Protein AF-A0A2U9BS53-F1 (afdb_monomer_lite)

pLDDT: mean 73.52, std 27.35, range [20.56, 98.69]

Radius of gyration: 18.55 Å; chains: 1; bounding box: 43×63×57 Å

Structure (mmCIF, N/CA/C/O backbone):
data_AF-A0A2U9BS53-F1
#
_entry.id   AF-A0A2U9BS53-F1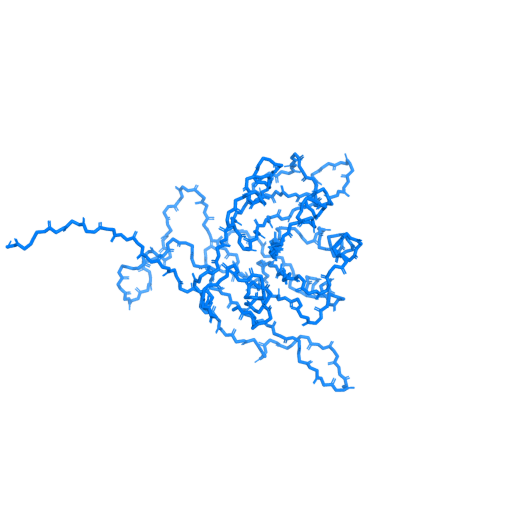
#
loop_
_atom_site.group_PDB
_atom_site.id
_atom_site.type_symbol
_atom_site.label_atom_id
_atom_site.label_alt_id
_atom_site.label_comp_id
_atom_site.label_asym_id
_atom_site.label_entity_id
_atom_site.label_seq_id
_atom_site.pdbx_PDB_ins_code
_atom_site.Cartn_x
_atom_site.Cartn_y
_atom_site.Cartn_z
_atom_site.occupancy
_atom_site.B_iso_or_equiv
_atom_site.auth_seq_id
_atom_site.auth_comp_id
_atom_site.auth_asym_id
_atom_site.auth_atom_id
_atom_site.pdbx_PDB_model_num
ATOM 1 N N . MET A 1 1 ? 3.556 0.729 14.501 1.00 53.03 1 MET A N 1
ATOM 2 C CA . MET A 1 1 ? 2.186 1.102 14.082 1.00 53.03 1 MET A CA 1
ATOM 3 C C . MET A 1 1 ? 1.870 2.515 14.561 1.00 53.03 1 MET A C 1
ATOM 5 O O . MET A 1 1 ? 2.343 2.873 15.633 1.00 53.03 1 MET A O 1
ATOM 9 N N . SER A 1 2 ? 1.183 3.346 13.764 1.00 61.59 2 SER A N 1
ATOM 10 C CA . SER A 1 2 ? 0.867 4.727 14.173 1.00 61.59 2 SER A CA 1
ATOM 11 C C . SER A 1 2 ? -0.258 4.734 15.215 1.00 61.59 2 SER A C 1
ATOM 13 O O . SER A 1 2 ? -1.147 3.887 15.147 1.00 61.59 2 SER A O 1
ATOM 15 N N . GLU A 1 3 ? -0.241 5.680 16.157 1.00 70.69 3 GLU A N 1
ATOM 16 C CA . GLU A 1 3 ? -1.322 5.816 17.149 1.00 70.69 3 GLU A CA 1
ATOM 17 C C . GLU A 1 3 ? -2.686 6.027 16.477 1.00 70.69 3 GLU A C 1
ATOM 19 O O . GLU A 1 3 ? -3.668 5.406 16.867 1.00 70.69 3 GLU A O 1
ATOM 24 N N . ARG A 1 4 ? -2.709 6.769 15.363 1.00 76.06 4 ARG A N 1
ATOM 25 C CA . ARG A 1 4 ? -3.911 7.039 14.565 1.00 76.06 4 ARG A CA 1
ATOM 26 C C . ARG A 1 4 ? -4.524 5.779 13.947 1.00 76.06 4 ARG A C 1
ATOM 28 O O . ARG A 1 4 ? -5.741 5.672 13.858 1.00 76.06 4 ARG A O 1
ATOM 35 N N . THR A 1 5 ? -3.689 4.818 13.540 1.00 79.94 5 THR A N 1
ATOM 36 C CA . THR A 1 5 ? -4.153 3.518 13.026 1.00 79.94 5 THR A CA 1
ATOM 37 C C . THR A 1 5 ? -4.895 2.738 14.108 1.00 79.94 5 THR A C 1
ATOM 39 O O . THR A 1 5 ? -5.934 2.157 13.825 1.00 79.94 5 THR A O 1
ATOM 42 N N . LEU A 1 6 ? -4.389 2.742 15.344 1.00 83.06 6 LEU A N 1
ATOM 43 C CA . LEU A 1 6 ? -5.061 2.079 16.465 1.00 83.06 6 LEU A CA 1
ATOM 44 C C . LEU A 1 6 ? -6.356 2.807 16.834 1.00 83.06 6 LEU A C 1
ATOM 46 O O . LEU A 1 6 ? -7.387 2.168 17.021 1.00 83.06 6 LEU A O 1
ATOM 50 N N . ASP A 1 7 ? -6.323 4.140 16.873 1.00 84.75 7 ASP A N 1
ATOM 51 C CA . ASP A 1 7 ? -7.487 4.961 17.220 1.00 84.75 7 ASP A CA 1
ATOM 52 C C . ASP A 1 7 ? -8.650 4.765 16.234 1.00 84.75 7 ASP A C 1
ATOM 54 O O . ASP A 1 7 ? -9.807 4.680 16.652 1.00 84.75 7 ASP A O 1
ATOM 58 N N . TYR A 1 8 ? -8.343 4.593 14.943 1.00 84.62 8 TYR A N 1
ATOM 59 C CA . TYR A 1 8 ? -9.335 4.288 13.910 1.00 84.62 8 TYR A CA 1
ATOM 60 C C . TYR A 1 8 ? -10.124 3.001 14.200 1.00 84.62 8 TYR A C 1
ATOM 62 O O . TYR A 1 8 ? -11.336 2.967 14.003 1.00 84.62 8 TYR A O 1
ATOM 70 N N . PHE A 1 9 ? -9.474 1.953 14.720 1.00 84.19 9 PHE A N 1
ATOM 71 C CA . PHE A 1 9 ? -10.132 0.674 15.028 1.00 84.19 9 PHE A CA 1
ATOM 72 C C . PHE A 1 9 ? -10.706 0.591 16.451 1.00 84.19 9 PHE A C 1
ATOM 74 O O . PHE A 1 9 ? -11.569 -0.252 16.717 1.00 84.19 9 PHE A O 1
ATOM 81 N N . LEU A 1 10 ? -10.283 1.477 17.355 1.00 81.56 10 LEU A N 1
ATOM 82 C CA . LEU A 1 10 ? -10.850 1.600 18.701 1.00 81.56 10 LEU A CA 1
ATOM 83 C C . LEU A 1 10 ? -12.198 2.325 18.708 1.00 81.56 10 LEU A C 1
ATOM 85 O O . LEU A 1 10 ? -13.105 1.885 19.407 1.00 81.56 10 LEU A O 1
ATOM 89 N N . SER A 1 11 ? -12.351 3.388 17.909 1.00 70.25 11 SER A N 1
ATOM 90 C CA . SER A 1 11 ? -13.614 4.134 17.758 1.00 70.25 11 SER A CA 1
ATOM 91 C C . SER A 1 11 ? -14.842 3.229 17.495 1.00 70.25 11 SER A C 1
ATOM 93 O O . SER A 1 11 ? -15.839 3.348 18.207 1.00 70.25 11 SER A O 1
ATOM 95 N N . PRO A 1 12 ? -14.779 2.244 16.575 1.00 70.44 12 PRO A N 1
ATOM 96 C CA . PRO A 1 12 ? -15.870 1.297 16.330 1.00 70.44 12 PRO A CA 1
ATOM 97 C C . PRO A 1 12 ? -15.897 0.093 17.297 1.00 70.44 12 PRO A C 1
ATOM 99 O O . PRO A 1 12 ? -16.578 -0.889 17.011 1.00 70.44 12 PRO A O 1
ATOM 102 N N . SER A 1 13 ? -15.140 0.104 18.405 1.00 73.19 13 SER A N 1
ATOM 103 C CA . SER A 1 13 ? -14.993 -1.029 19.345 1.00 73.19 13 SER A CA 1
ATOM 104 C C . SER A 1 13 ? -14.545 -2.353 18.697 1.00 73.19 13 SER A C 1
ATOM 106 O O . SER A 1 13 ? -14.833 -3.436 19.211 1.00 73.19 13 SER A O 1
ATOM 108 N N . ARG A 1 14 ? -13.832 -2.297 17.559 1.00 73.44 14 ARG A N 1
ATOM 109 C CA . ARG A 1 14 ? -13.322 -3.501 16.869 1.00 73.44 14 ARG A CA 1
ATOM 110 C C . ARG A 1 14 ? -12.075 -4.077 17.539 1.00 73.44 14 ARG A C 1
ATOM 112 O O . ARG A 1 14 ? -11.794 -5.266 17.402 1.00 73.44 14 ARG A O 1
ATOM 119 N N . MET A 1 15 ? -11.368 -3.249 18.299 1.00 77.69 15 MET A N 1
ATOM 120 C CA . MET A 1 15 ? -10.269 -3.648 19.171 1.00 77.69 15 MET A CA 1
ATOM 121 C C . MET A 1 15 ? -10.682 -3.527 20.636 1.00 77.69 15 MET A C 1
ATOM 123 O O . MET A 1 15 ? -11.401 -2.601 21.008 1.00 77.69 15 MET A O 1
ATOM 127 N N . LYS A 1 16 ? -10.217 -4.461 21.472 1.00 74.88 16 LYS A N 1
ATOM 128 C CA . LYS A 1 16 ? -10.518 -4.461 22.912 1.00 74.88 16 LYS A CA 1
ATOM 129 C C . LYS A 1 16 ? -9.481 -3.664 23.691 1.00 74.88 16 LYS A C 1
ATOM 131 O O . LYS A 1 16 ? -9.787 -3.142 24.761 1.00 74.88 16 LYS A O 1
ATOM 136 N N . LYS A 1 17 ? -8.256 -3.585 23.168 1.00 77.88 17 LYS A N 1
ATOM 137 C CA . LYS A 1 17 ? -7.144 -2.847 23.764 1.00 77.88 17 LYS A CA 1
ATOM 138 C C . LYS A 1 17 ? -6.434 -2.011 22.711 1.00 77.88 17 LYS A C 1
ATOM 140 O O . LYS A 1 17 ? -6.401 -2.350 21.532 1.00 77.88 17 LYS A O 1
ATOM 145 N N . ARG A 1 18 ? -5.801 -0.926 23.157 1.00 80.69 18 ARG A N 1
ATOM 146 C CA . ARG A 1 18 ? -4.904 -0.102 22.334 1.00 80.69 18 ARG A CA 1
ATOM 147 C C . ARG A 1 18 ? -3.548 -0.796 22.172 1.00 80.69 18 ARG A C 1
ATOM 149 O O . ARG A 1 18 ? -2.532 -0.295 22.639 1.00 80.69 18 ARG A O 1
ATOM 156 N N . ASP A 1 19 ? -3.556 -1.971 21.551 1.00 79.38 19 ASP A N 1
ATOM 157 C CA . ASP A 1 19 ? -2.382 -2.820 21.350 1.00 79.38 19 ASP A CA 1
ATOM 158 C C . ASP A 1 19 ? -2.254 -3.216 19.875 1.00 79.38 19 ASP A C 1
ATOM 160 O O . ASP A 1 19 ? -3.155 -3.820 19.295 1.00 79.38 19 ASP A O 1
ATOM 164 N N . ALA A 1 20 ? -1.112 -2.903 19.262 1.00 80.88 20 ALA A N 1
ATOM 165 C CA . ALA A 1 20 ? -0.839 -3.254 17.872 1.00 80.88 20 ALA A CA 1
ATOM 166 C C . ALA A 1 20 ? -0.838 -4.772 17.618 1.00 80.88 20 ALA A C 1
ATOM 168 O O . ALA A 1 20 ? -1.050 -5.180 16.476 1.00 80.88 20 ALA A O 1
ATOM 169 N N . ALA A 1 21 ? -0.641 -5.598 18.651 1.00 79.44 21 ALA A N 1
ATOM 170 C CA . ALA A 1 21 ? -0.744 -7.051 18.551 1.00 79.44 21 ALA A CA 1
ATOM 171 C C . ALA A 1 21 ? -2.185 -7.551 18.318 1.00 79.44 21 ALA A C 1
ATOM 173 O O . ALA A 1 21 ? -2.366 -8.662 17.825 1.00 79.44 21 ALA A O 1
ATOM 174 N N . GLU A 1 22 ? -3.216 -6.751 18.626 1.00 81.88 22 GLU A N 1
ATOM 175 C CA . GLU A 1 22 ? -4.620 -7.102 18.347 1.00 81.88 22 GLU A CA 1
ATOM 176 C C . GLU A 1 22 ? -5.044 -6.783 16.899 1.00 81.88 22 GLU A C 1
ATOM 178 O O . GLU A 1 22 ? -6.132 -7.174 16.459 1.00 81.88 22 GLU A O 1
ATOM 183 N N . VAL A 1 23 ? -4.207 -6.077 16.131 1.00 85.00 23 VAL A N 1
ATOM 184 C CA . VAL A 1 23 ? -4.510 -5.765 14.730 1.00 85.00 23 VAL A CA 1
ATOM 185 C C . VAL A 1 23 ? -4.398 -7.034 13.892 1.00 85.00 23 VAL A C 1
ATOM 187 O O . VAL A 1 23 ? -3.362 -7.693 13.861 1.00 85.00 23 VAL A O 1
ATOM 190 N N . LYS A 1 24 ? -5.487 -7.366 13.195 1.00 88.12 24 LYS A N 1
ATOM 191 C CA . LYS A 1 24 ? -5.614 -8.559 12.362 1.00 88.12 24 LYS A CA 1
ATOM 192 C C . LYS A 1 24 ? -5.344 -8.171 10.922 1.00 88.12 24 LYS A C 1
ATOM 194 O O . LYS A 1 24 ? -5.899 -7.175 10.450 1.00 88.12 24 LYS A O 1
ATOM 199 N N . TRP A 1 25 ? -4.527 -8.969 10.254 1.00 91.81 25 TRP A N 1
ATOM 200 C CA . TRP A 1 25 ? -4.052 -8.701 8.907 1.00 91.81 25 TRP A CA 1
ATOM 201 C C . TRP A 1 25 ? -4.516 -9.790 7.946 1.00 91.81 25 TRP A C 1
ATOM 203 O O . TRP A 1 25 ? -4.436 -10.974 8.270 1.00 91.81 25 TRP A O 1
ATOM 213 N N . SER A 1 26 ? -4.966 -9.377 6.766 1.00 93.19 26 SER A N 1
ATOM 214 C CA . SER A 1 26 ? -5.041 -10.241 5.588 1.00 93.19 26 SER A CA 1
ATOM 215 C C . SER A 1 26 ? -3.902 -9.846 4.659 1.00 93.19 26 SER A C 1
ATOM 217 O O . SER A 1 26 ? -3.773 -8.668 4.335 1.00 93.19 26 SER A O 1
ATOM 219 N N . HIS A 1 27 ? -3.081 -10.818 4.275 1.00 92.12 27 HIS A N 1
ATOM 220 C CA . HIS A 1 27 ? -1.882 -10.617 3.461 1.00 92.12 27 HIS A CA 1
ATOM 221 C C . HIS A 1 27 ? -2.085 -11.130 2.036 1.00 92.12 27 HIS A C 1
ATOM 223 O O . HIS A 1 27 ? -2.867 -12.067 1.836 1.00 92.12 27 HIS A O 1
ATOM 229 N N . ALA A 1 28 ? -1.348 -10.553 1.083 1.00 92.56 28 ALA A N 1
ATOM 230 C CA . ALA A 1 28 ? -1.361 -10.919 -0.333 1.00 92.56 28 ALA A CA 1
ATOM 231 C C . ALA A 1 28 ? -2.788 -11.000 -0.909 1.00 92.56 28 ALA A C 1
ATOM 233 O O . ALA A 1 28 ? -3.198 -11.992 -1.526 1.00 92.56 28 ALA A O 1
ATOM 234 N N . VAL A 1 29 ? -3.594 -9.967 -0.652 1.00 96.81 29 VAL A N 1
ATOM 235 C CA . VAL A 1 29 ? -4.996 -9.884 -1.086 1.00 96.81 29 VAL A CA 1
ATOM 236 C C . VAL A 1 29 ? -5.068 -9.387 -2.531 1.00 96.81 29 VAL A C 1
ATOM 238 O O . VAL A 1 29 ? -5.576 -8.308 -2.827 1.00 96.81 29 VAL A O 1
ATOM 241 N N . ASN A 1 30 ? -4.542 -10.221 -3.428 1.00 97.50 30 ASN A N 1
ATOM 242 C CA . ASN A 1 30 ? -4.228 -9.880 -4.817 1.00 97.50 30 ASN A CA 1
ATOM 243 C C . ASN A 1 30 ? -5.271 -10.384 -5.832 1.00 97.50 30 ASN A C 1
ATOM 245 O O . ASN A 1 30 ? -4.962 -10.558 -7.001 1.00 97.50 30 ASN A O 1
ATOM 249 N N . SER A 1 31 ? -6.493 -10.698 -5.397 1.00 97.88 31 SER A N 1
ATOM 250 C CA . SER A 1 31 ? -7.568 -11.137 -6.302 1.00 97.88 31 SER A CA 1
ATOM 251 C C . SER A 1 31 ? -8.942 -10.739 -5.786 1.00 97.88 31 SER A C 1
ATOM 253 O O . SER A 1 31 ? -9.103 -10.480 -4.587 1.00 97.88 31 SER A O 1
ATOM 255 N N . ARG A 1 32 ? -9.961 -10.753 -6.655 1.00 98.44 32 ARG A N 1
ATOM 256 C CA . ARG A 1 32 ? -11.350 -10.457 -6.243 1.00 98.44 32 ARG A CA 1
ATOM 257 C C . ARG A 1 32 ? -11.840 -11.379 -5.140 1.00 98.44 32 ARG A C 1
ATOM 259 O O . ARG A 1 32 ? -12.460 -10.921 -4.183 1.00 98.44 32 ARG A O 1
ATOM 266 N N . SER A 1 33 ? -11.553 -12.673 -5.262 1.00 98.06 33 SER A N 1
ATOM 267 C CA . SER A 1 33 ? -11.987 -13.670 -4.278 1.00 98.06 33 SER A CA 1
ATOM 268 C C . SER A 1 33 ? -11.360 -13.418 -2.904 1.00 98.06 33 SER A C 1
ATOM 270 O O . SER A 1 33 ? -12.071 -13.385 -1.900 1.00 98.06 33 SER A O 1
ATOM 272 N N . ARG A 1 34 ? -10.049 -13.142 -2.863 1.00 97.69 34 ARG A N 1
ATOM 273 C CA . ARG A 1 34 ? -9.335 -12.796 -1.627 1.00 97.69 34 ARG A CA 1
ATOM 274 C C . ARG A 1 34 ? -9.818 -11.476 -1.042 1.00 97.69 34 ARG A C 1
ATOM 276 O O . ARG A 1 34 ? -9.943 -11.374 0.176 1.00 97.69 34 ARG A O 1
ATOM 283 N N . LEU A 1 35 ? -10.098 -10.477 -1.881 1.00 98.12 35 LEU A N 1
ATOM 284 C CA . LEU A 1 35 ? -10.652 -9.207 -1.421 1.00 98.12 35 LEU A CA 1
ATOM 285 C C . LEU A 1 35 ? -12.007 -9.425 -0.745 1.00 98.12 35 LEU A C 1
ATOM 287 O O . LEU A 1 35 ? -12.193 -8.977 0.384 1.00 98.12 35 LEU A O 1
ATOM 291 N N . GLN A 1 36 ? -12.910 -10.169 -1.390 1.00 97.56 36 GLN A N 1
ATOM 292 C CA . GLN A 1 36 ? -14.226 -10.501 -0.845 1.00 97.56 36 GLN A CA 1
ATOM 293 C C . GLN A 1 36 ? -14.121 -11.210 0.514 1.00 97.56 36 GLN A C 1
ATOM 295 O O . GLN A 1 36 ? -14.832 -10.856 1.457 1.00 97.56 36 GLN A O 1
ATOM 300 N N . GLU A 1 37 ? -13.220 -12.185 0.634 1.00 96.44 37 GLU A N 1
ATOM 301 C CA . GLU A 1 37 ? -12.935 -12.882 1.892 1.00 96.44 37 GLU A CA 1
ATOM 302 C C . GLU A 1 37 ? -12.421 -11.916 2.974 1.00 96.44 37 GLU A C 1
ATOM 304 O O . GLU A 1 37 ? -12.926 -11.902 4.098 1.00 96.44 37 GLU A O 1
ATOM 309 N N . ALA A 1 38 ? -11.459 -11.055 2.635 1.00 95.50 38 ALA A N 1
ATOM 310 C CA . ALA A 1 38 ? -10.845 -10.132 3.583 1.00 95.50 38 ALA A CA 1
ATOM 311 C C . ALA A 1 38 ? -11.829 -9.070 4.108 1.00 95.50 38 ALA A C 1
ATOM 313 O O . ALA A 1 38 ? -11.828 -8.778 5.307 1.00 95.50 38 ALA A O 1
ATOM 314 N N . VAL A 1 39 ? -12.682 -8.504 3.242 1.00 95.44 39 VAL A N 1
ATOM 315 C CA . VAL A 1 39 ? -13.612 -7.420 3.621 1.00 95.44 39 VAL A CA 1
ATOM 316 C C . VAL A 1 39 ? -14.864 -7.909 4.354 1.00 95.44 39 VAL A C 1
ATOM 318 O O . VAL A 1 39 ? -15.469 -7.141 5.106 1.00 95.44 39 VAL A O 1
ATOM 321 N N . THR A 1 40 ? -15.252 -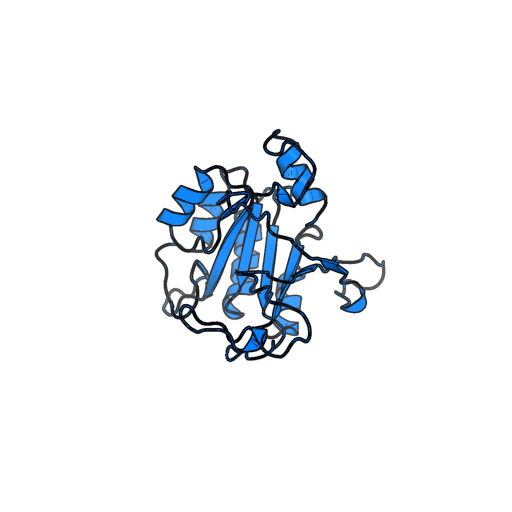9.174 4.157 1.00 93.62 40 THR A N 1
ATOM 322 C CA . THR A 1 40 ? -16.358 -9.818 4.892 1.00 93.62 40 THR A CA 1
ATOM 323 C C . THR A 1 40 ? -15.899 -10.528 6.166 1.00 93.62 40 THR A C 1
ATOM 325 O O . THR A 1 40 ? -16.715 -10.803 7.046 1.00 93.62 40 THR A O 1
ATOM 328 N N . GLY A 1 41 ? -14.597 -10.791 6.295 1.00 90.44 41 GLY A N 1
ATOM 329 C CA . GLY A 1 41 ? -13.998 -11.384 7.480 1.00 90.44 41 GLY A CA 1
ATOM 330 C C . GLY A 1 41 ? -13.798 -10.407 8.645 1.00 90.44 41 GLY A C 1
ATOM 331 O O . GLY A 1 41 ? -14.306 -9.287 8.699 1.00 90.44 41 GLY A O 1
ATOM 332 N N . HIS A 1 42 ? -13.001 -10.839 9.623 1.00 87.56 42 HIS A N 1
ATOM 333 C CA . HIS A 1 42 ? -12.698 -10.070 10.837 1.00 87.56 42 HIS A CA 1
ATOM 334 C C . HIS A 1 42 ? -11.371 -9.300 10.761 1.00 87.56 42 HIS A C 1
ATOM 336 O O . HIS A 1 42 ? -10.738 -9.056 11.790 1.00 87.56 42 HIS A O 1
ATOM 342 N N . THR A 1 43 ? -10.943 -8.927 9.558 1.00 90.62 43 THR A N 1
ATOM 343 C CA . THR A 1 43 ? -9.670 -8.241 9.323 1.00 90.62 43 THR A CA 1
ATOM 344 C C . THR A 1 43 ? -9.755 -6.751 9.659 1.00 90.62 43 THR A C 1
ATOM 346 O O . THR A 1 43 ? -10.805 -6.118 9.504 1.00 90.62 43 THR A O 1
ATOM 349 N N . HIS A 1 44 ? -8.644 -6.201 10.157 1.00 92.25 44 HIS A N 1
ATOM 350 C CA . HIS A 1 44 ? -8.469 -4.772 10.424 1.00 92.25 44 HIS A CA 1
ATOM 351 C C . HIS A 1 44 ? -7.674 -4.099 9.299 1.00 92.25 44 HIS A C 1
ATOM 353 O O . HIS A 1 44 ? -8.101 -3.069 8.785 1.00 92.25 44 HIS A O 1
ATOM 359 N N . MET A 1 45 ? -6.551 -4.696 8.896 1.00 94.75 45 MET A N 1
ATOM 360 C CA . MET A 1 45 ? -5.675 -4.193 7.836 1.00 94.75 45 MET A CA 1
ATOM 361 C C . MET A 1 45 ? -5.588 -5.196 6.686 1.00 94.75 45 MET A C 1
ATOM 363 O O . MET A 1 45 ? -5.348 -6.380 6.918 1.00 94.75 45 MET A O 1
ATOM 367 N N . ILE A 1 46 ? -5.742 -4.723 5.454 1.00 97.06 46 ILE A N 1
ATOM 368 C CA . ILE A 1 46 ? -5.588 -5.535 4.246 1.00 97.06 46 ILE A CA 1
ATOM 369 C C . ILE A 1 46 ? -4.314 -5.101 3.531 1.00 97.06 46 ILE A C 1
ATOM 371 O O . ILE A 1 46 ? -4.127 -3.919 3.253 1.00 97.06 46 ILE A O 1
ATOM 375 N N . GLU A 1 47 ? -3.436 -6.055 3.260 1.00 98.00 47 GLU A N 1
ATOM 376 C CA . GLU A 1 47 ? -2.203 -5.860 2.513 1.00 98.00 47 GLU A CA 1
ATOM 377 C C . GLU A 1 47 ? -2.315 -6.530 1.138 1.00 98.00 47 GLU A C 1
ATOM 379 O O . GLU A 1 47 ? -2.865 -7.629 1.017 1.00 98.00 47 GLU A O 1
ATOM 384 N N . ALA A 1 48 ? -1.858 -5.824 0.105 1.00 97.50 48 ALA A N 1
ATOM 385 C CA . ALA A 1 48 ? -1.873 -6.299 -1.270 1.00 97.50 48 ALA A CA 1
ATOM 386 C C . ALA A 1 48 ? -0.682 -5.744 -2.056 1.00 97.50 48 ALA A C 1
ATOM 388 O O . ALA A 1 48 ? -0.270 -4.593 -1.865 1.00 97.50 48 ALA A O 1
ATOM 389 N N . ASP A 1 49 ? -0.185 -6.569 -2.970 1.00 98.44 49 ASP A N 1
ATOM 390 C CA . ASP A 1 49 ? 0.947 -6.281 -3.836 1.00 98.44 49 ASP A CA 1
ATOM 391 C C . ASP A 1 49 ? 0.495 -5.545 -5.095 1.00 98.44 49 ASP A C 1
ATOM 393 O O . ASP A 1 49 ? -0.523 -5.894 -5.688 1.00 98.44 49 ASP A O 1
ATOM 397 N N . ILE A 1 50 ? 1.267 -4.551 -5.534 1.00 98.44 50 ILE A N 1
ATOM 398 C CA . ILE A 1 50 ? 0.963 -3.755 -6.725 1.00 98.44 50 ILE A CA 1
ATOM 399 C C . ILE A 1 50 ? 2.082 -3.871 -7.753 1.00 98.44 50 ILE A C 1
ATOM 401 O O . ILE A 1 50 ? 3.244 -3.527 -7.490 1.00 98.44 50 ILE A O 1
ATOM 405 N N . ILE A 1 51 ? 1.692 -4.230 -8.974 1.00 98.00 51 ILE A N 1
ATOM 406 C CA . ILE A 1 51 ? 2.517 -4.115 -10.179 1.00 98.00 51 ILE A CA 1
ATOM 407 C C . ILE A 1 51 ? 1.795 -3.313 -11.264 1.00 98.00 51 ILE A C 1
ATOM 409 O O . ILE A 1 51 ? 0.580 -3.125 -11.226 1.00 98.00 51 ILE A O 1
ATOM 413 N N . MET A 1 52 ? 2.554 -2.852 -12.255 1.00 98.12 52 MET A N 1
ATOM 414 C CA . MET A 1 52 ? 2.011 -2.374 -13.521 1.00 98.12 52 MET A CA 1
ATOM 415 C C . MET A 1 52 ? 1.666 -3.577 -14.404 1.00 98.12 52 MET A C 1
ATOM 417 O O . MET A 1 52 ? 2.500 -4.470 -14.569 1.00 98.12 52 MET A O 1
ATOM 421 N N . LYS A 1 53 ? 0.463 -3.598 -14.991 1.00 97.56 53 LYS A N 1
ATOM 422 C CA . LYS A 1 53 ? 0.021 -4.674 -15.890 1.00 97.56 53 LYS A CA 1
ATOM 423 C C . LYS A 1 53 ? 1.014 -4.893 -17.039 1.00 97.56 53 LYS A C 1
ATOM 425 O O . LYS A 1 53 ? 1.545 -3.954 -17.643 1.00 97.56 53 LYS A O 1
ATOM 430 N N . GLY A 1 54 ? 1.279 -6.158 -17.360 1.00 95.06 54 GLY A N 1
ATOM 431 C CA . GLY A 1 54 ? 2.271 -6.563 -18.358 1.00 95.06 54 GLY A CA 1
ATOM 432 C C . GLY A 1 54 ? 1.919 -6.159 -19.792 1.00 95.06 54 GLY A C 1
ATOM 433 O O . GLY A 1 54 ? 2.823 -5.932 -20.597 1.00 95.06 54 GLY A O 1
ATOM 434 N N . HIS A 1 55 ? 0.635 -5.971 -20.091 1.00 93.75 55 HIS A N 1
ATOM 435 C CA . HIS A 1 55 ? 0.099 -5.656 -21.417 1.00 93.75 55 HIS A CA 1
ATOM 436 C C . HIS A 1 55 ? -0.861 -4.457 -21.373 1.00 93.75 55 HIS A C 1
ATOM 438 O O . HIS A 1 55 ? -1.167 -3.947 -20.297 1.00 93.75 55 HIS A O 1
ATOM 444 N N . ASP A 1 56 ? -1.296 -3.989 -22.546 1.00 94.19 56 ASP A N 1
ATOM 445 C CA . ASP A 1 56 ? -2.219 -2.860 -22.655 1.00 94.19 56 ASP A CA 1
ATOM 446 C C . ASP A 1 56 ? -3.672 -3.249 -22.307 1.00 94.19 56 ASP A C 1
ATOM 448 O O . ASP A 1 56 ? -4.129 -4.311 -22.732 1.00 94.19 56 ASP A O 1
ATOM 452 N N . PRO A 1 57 ? -4.427 -2.381 -21.607 1.00 94.00 57 PRO A N 1
ATOM 453 C CA . PRO A 1 57 ? -4.006 -1.063 -21.131 1.00 94.00 57 PRO A CA 1
ATOM 454 C C . PRO A 1 57 ? -3.044 -1.151 -19.934 1.00 94.00 57 PRO A C 1
ATOM 456 O O . PRO A 1 57 ? -3.246 -1.934 -19.007 1.00 94.00 57 PRO A O 1
ATOM 459 N N . LYS A 1 58 ? -1.999 -0.312 -19.941 1.00 95.06 58 LYS A N 1
ATOM 460 C CA . LYS A 1 58 ? -1.065 -0.173 -18.816 1.00 95.06 58 LYS A CA 1
ATOM 461 C C . LYS A 1 58 ? -1.752 0.478 -17.617 1.00 95.06 58 LYS A C 1
ATOM 463 O O . LYS A 1 58 ? -1.907 1.695 -17.572 1.00 95.06 58 LYS A O 1
ATOM 468 N N . GLU A 1 59 ? -2.126 -0.340 -16.638 1.00 97.94 59 GLU A N 1
ATOM 469 C CA . GLU A 1 59 ? -2.752 0.099 -15.389 1.00 97.94 59 GLU A CA 1
ATOM 470 C C . GLU A 1 59 ? -2.215 -0.663 -14.160 1.00 97.94 59 GLU A C 1
ATOM 472 O O . GLU A 1 59 ? -1.738 -1.797 -14.299 1.00 97.94 59 GLU A O 1
ATOM 477 N N . PRO A 1 60 ? -2.274 -0.075 -12.948 1.00 98.56 60 PRO A N 1
ATOM 478 C CA . PRO A 1 60 ? -1.927 -0.780 -11.720 1.00 98.56 60 PRO A CA 1
ATOM 479 C C . PRO A 1 60 ? -2.919 -1.901 -11.403 1.00 98.56 60 PRO A C 1
ATOM 481 O O . PRO A 1 60 ? -4.137 -1.708 -11.414 1.00 98.56 60 PRO A O 1
ATOM 484 N N . ILE A 1 61 ? -2.384 -3.061 -11.048 1.00 98.69 61 ILE A N 1
ATOM 485 C CA . ILE A 1 61 ? -3.145 -4.263 -10.703 1.00 98.69 61 ILE A CA 1
ATOM 486 C C . ILE A 1 61 ? -2.645 -4.862 -9.397 1.00 98.69 61 ILE A C 1
ATOM 488 O O . ILE A 1 61 ? -1.489 -4.653 -9.018 1.00 98.69 61 ILE A O 1
ATOM 492 N N . MET A 1 62 ? -3.510 -5.633 -8.736 1.00 98.44 62 MET A N 1
ATOM 493 C CA . MET A 1 62 ? -3.127 -6.330 -7.513 1.00 98.44 62 MET A CA 1
ATOM 494 C C . MET A 1 62 ? -2.477 -7.662 -7.869 1.00 98.44 62 MET A C 1
ATOM 496 O O . MET A 1 62 ? -3.172 -8.616 -8.205 1.00 98.44 62 MET A O 1
ATOM 500 N N . ALA A 1 63 ? -1.150 -7.723 -7.856 1.00 97.38 63 ALA A N 1
ATOM 501 C CA . ALA A 1 63 ? -0.389 -8.913 -8.214 1.00 97.38 63 ALA A CA 1
ATOM 502 C C . ALA A 1 63 ? 1.032 -8.857 -7.650 1.00 97.38 63 ALA A C 1
ATOM 504 O O . ALA A 1 63 ? 1.618 -7.788 -7.470 1.00 97.38 63 ALA A O 1
ATOM 505 N N . HIS A 1 64 ? 1.596 -10.040 -7.416 1.00 94.50 64 HIS A N 1
ATOM 506 C CA . HIS A 1 64 ? 2.972 -10.222 -6.976 1.00 94.50 64 HIS A CA 1
ATOM 507 C C . HIS A 1 64 ? 3.760 -10.950 -8.078 1.00 94.50 64 HIS A C 1
ATOM 509 O O . HIS A 1 64 ? 3.279 -11.961 -8.587 1.00 94.50 64 HIS A O 1
ATOM 515 N N . PRO A 1 65 ? 4.986 -10.519 -8.431 1.00 91.12 65 PRO A N 1
ATOM 516 C CA . PRO A 1 65 ? 5.828 -11.262 -9.368 1.00 91.12 65 PRO A CA 1
ATOM 517 C C . PRO A 1 65 ? 5.975 -12.751 -8.975 1.00 91.12 65 PRO A C 1
ATOM 519 O O . PRO A 1 65 ? 6.115 -13.058 -7.791 1.00 91.12 65 PRO A O 1
ATOM 522 N N . PRO A 1 66 ? 5.991 -13.702 -9.921 1.00 93.25 66 PRO A N 1
ATOM 523 C CA . PRO A 1 66 ? 6.191 -13.520 -11.357 1.00 93.25 66 PRO A CA 1
ATOM 524 C C . PRO A 1 66 ? 4.915 -13.197 -12.141 1.00 93.25 66 PRO A C 1
ATOM 526 O O . PRO A 1 66 ? 4.988 -13.103 -13.367 1.00 93.25 66 PRO A O 1
ATOM 529 N N . ASP A 1 67 ? 3.772 -13.031 -11.472 1.00 94.69 67 ASP A N 1
ATOM 530 C CA . ASP A 1 67 ? 2.544 -12.648 -12.154 1.00 94.69 67 ASP A CA 1
ATOM 531 C C . ASP A 1 67 ? 2.730 -11.291 -12.840 1.00 94.69 67 ASP A C 1
ATOM 533 O O . ASP A 1 67 ? 3.428 -10.401 -12.351 1.00 94.69 67 ASP A O 1
ATOM 537 N N . THR A 1 68 ? 2.126 -11.158 -14.017 1.00 95.94 68 THR A N 1
ATOM 538 C CA . THR A 1 68 ? 2.152 -9.927 -14.827 1.00 95.94 68 THR A CA 1
ATOM 539 C C . THR A 1 68 ? 0.747 -9.411 -15.128 1.00 95.94 68 THR A C 1
ATOM 541 O O . THR A 1 68 ? 0.590 -8.403 -15.817 1.00 95.94 68 THR A O 1
ATOM 544 N N . ASP A 1 69 ? -0.269 -10.100 -14.612 1.00 97.06 69 ASP A N 1
ATOM 545 C CA . ASP A 1 69 ? -1.677 -9.763 -14.751 1.00 97.06 69 ASP A CA 1
ATOM 546 C C . ASP A 1 69 ? -2.463 -10.212 -13.508 1.00 97.06 69 ASP A C 1
ATOM 548 O O . ASP A 1 69 ? -1.948 -10.984 -12.698 1.00 97.06 69 ASP A O 1
ATOM 552 N N . SER A 1 70 ? -3.689 -9.713 -13.346 1.00 97.31 70 SER A N 1
ATOM 553 C CA . SER A 1 70 ? -4.581 -10.049 -12.233 1.00 97.31 70 SER A CA 1
ATOM 554 C C . SER A 1 70 ? -6.049 -9.954 -12.643 1.00 97.31 70 SER A C 1
ATOM 556 O O . SER A 1 70 ? -6.408 -9.208 -13.553 1.00 97.31 70 SER A O 1
ATOM 558 N N . ASP A 1 71 ? -6.919 -10.667 -11.923 1.00 98.12 71 ASP A N 1
ATOM 559 C CA . ASP A 1 71 ? -8.372 -10.575 -12.100 1.00 98.12 71 ASP A CA 1
ATOM 560 C C . ASP A 1 71 ? -8.976 -9.279 -11.526 1.00 98.12 71 ASP A C 1
ATOM 562 O O . ASP A 1 71 ? -10.173 -9.026 -11.712 1.00 98.12 71 ASP A O 1
ATOM 566 N N . ILE A 1 72 ? -8.167 -8.465 -10.837 1.00 98.56 72 ILE A N 1
ATOM 567 C CA . ILE A 1 72 ? -8.583 -7.221 -10.193 1.00 98.56 72 ILE A CA 1
ATOM 568 C C . ILE A 1 72 ? -7.569 -6.090 -10.414 1.00 98.56 72 ILE A C 1
ATOM 570 O O . ILE A 1 72 ? -6.366 -6.227 -10.163 1.00 98.56 72 ILE A O 1
ATOM 574 N N . THR A 1 73 ? -8.065 -4.934 -10.858 1.00 98.62 73 THR A N 1
ATOM 575 C CA . THR A 1 73 ? -7.255 -3.709 -10.921 1.00 98.62 73 THR A CA 1
ATOM 576 C C . THR A 1 73 ? -7.144 -3.054 -9.547 1.00 98.62 73 THR A C 1
ATOM 578 O O . THR A 1 73 ? -7.951 -3.304 -8.648 1.00 98.62 73 THR A O 1
ATOM 581 N N . LEU A 1 74 ? -6.162 -2.168 -9.363 1.00 98.50 74 LEU A N 1
ATOM 582 C CA . LEU A 1 74 ? -6.078 -1.379 -8.133 1.00 98.50 74 LEU A CA 1
ATOM 583 C C . LEU A 1 74 ? -7.344 -0.540 -7.920 1.00 98.50 74 LEU A C 1
ATOM 585 O O . LEU A 1 74 ? -7.827 -0.456 -6.796 1.00 98.50 74 LEU A O 1
ATOM 589 N N . GLN A 1 75 ? -7.892 0.069 -8.975 1.00 98.12 75 GLN A N 1
ATOM 590 C CA . GLN A 1 75 ? -9.096 0.894 -8.867 1.00 98.12 75 GLN A CA 1
ATOM 591 C C . GLN A 1 75 ? -10.279 0.082 -8.327 1.00 98.12 75 GLN A C 1
ATOM 593 O O . GLN A 1 75 ? -10.942 0.503 -7.380 1.00 98.12 75 GLN A O 1
ATOM 598 N N . GLU A 1 76 ? -10.510 -1.110 -8.880 1.00 98.12 76 GLU A N 1
ATOM 599 C CA . GLU A 1 76 ? -11.570 -2.009 -8.418 1.00 98.12 76 GLU A CA 1
ATOM 600 C C . GLU A 1 76 ? -11.338 -2.479 -6.983 1.00 98.12 76 GLU A C 1
ATOM 602 O O . GLU A 1 76 ? -12.278 -2.564 -6.193 1.00 98.12 76 GLU A O 1
ATOM 607 N N . TRP A 1 77 ? -10.081 -2.746 -6.626 1.00 98.38 77 TRP A N 1
ATOM 608 C CA . TRP A 1 77 ? -9.722 -3.117 -5.265 1.00 98.38 77 TRP A CA 1
ATOM 609 C C . TRP A 1 77 ? -9.977 -1.975 -4.274 1.00 98.38 77 TRP A C 1
ATOM 611 O O . TRP A 1 77 ? -10.548 -2.206 -3.207 1.00 98.38 77 TRP A O 1
ATOM 621 N N . LEU A 1 78 ? -9.613 -0.736 -4.632 1.00 97.81 78 LEU A N 1
ATOM 622 C CA . LEU A 1 78 ? -9.842 0.458 -3.815 1.00 97.81 78 LEU A CA 1
ATOM 623 C C . LEU A 1 78 ? -11.339 0.725 -3.611 1.00 97.81 78 LEU A C 1
ATOM 625 O O . LEU A 1 78 ? -11.758 0.990 -2.484 1.00 97.81 78 LEU A O 1
ATOM 629 N N . GLU A 1 79 ? -12.158 0.596 -4.658 1.00 96.81 79 GLU A N 1
ATOM 630 C CA . GLU A 1 79 ? -13.619 0.697 -4.528 1.00 96.81 79 GLU A CA 1
ATOM 631 C C . GLU A 1 79 ? -14.184 -0.425 -3.644 1.00 96.81 79 GLU A C 1
ATOM 633 O O . GLU A 1 79 ? -15.049 -0.183 -2.799 1.00 96.81 79 GLU A O 1
ATOM 638 N N . GLY A 1 80 ? -13.640 -1.641 -3.756 1.00 95.94 80 GLY A N 1
ATOM 639 C CA . GLY A 1 80 ? -14.040 -2.774 -2.923 1.00 95.94 80 GLY A CA 1
ATOM 640 C C . GLY A 1 80 ? -13.741 -2.581 -1.433 1.00 95.94 80 GLY A C 1
ATOM 641 O O . GLY A 1 80 ? -14.551 -2.967 -0.596 1.00 95.94 80 GLY A O 1
ATOM 642 N N . VAL A 1 81 ? -12.627 -1.940 -1.061 1.00 95.69 81 VAL A N 1
ATOM 643 C CA . VAL A 1 81 ? -12.316 -1.650 0.356 1.00 95.69 81 VAL A CA 1
ATOM 644 C C . VAL A 1 81 ? -13.007 -0.391 0.885 1.00 95.69 81 VAL A C 1
ATOM 646 O O . VAL A 1 81 ? -13.230 -0.282 2.095 1.00 95.69 81 VAL A O 1
ATOM 649 N N . LYS A 1 82 ? -13.369 0.559 0.012 1.00 93.12 82 LYS A N 1
ATOM 650 C CA . LYS A 1 82 ? -13.966 1.860 0.369 1.00 93.12 82 LYS A CA 1
ATOM 651 C C . LYS A 1 82 ? -15.231 1.728 1.211 1.00 93.12 82 LYS A C 1
ATOM 653 O O . LYS A 1 82 ? -15.399 2.470 2.177 1.00 93.12 82 LYS A O 1
ATOM 658 N N . ALA A 1 83 ? -16.086 0.756 0.898 1.00 87.38 83 ALA A N 1
ATOM 659 C CA . ALA A 1 83 ? -17.333 0.515 1.628 1.00 87.38 83 ALA A CA 1
ATOM 660 C C . ALA A 1 83 ? -17.134 -0.158 3.002 1.00 87.38 83 ALA A C 1
ATOM 662 O O . ALA A 1 83 ? -18.069 -0.236 3.798 1.00 87.38 83 ALA A O 1
ATOM 663 N N . HIS A 1 84 ? -15.925 -0.639 3.303 1.00 91.44 84 HIS A N 1
ATOM 664 C CA . HIS A 1 84 ? -15.638 -1.429 4.496 1.00 91.44 84 HIS A CA 1
ATOM 665 C C . HIS A 1 84 ? -14.732 -0.670 5.460 1.00 91.44 84 HIS A C 1
ATOM 667 O O . HIS A 1 84 ? -13.860 0.087 5.050 1.00 91.44 84 HIS A O 1
ATOM 673 N N . ASN A 1 85 ? -14.907 -0.892 6.761 1.00 89.06 85 ASN A N 1
ATOM 674 C CA . ASN A 1 85 ? -14.123 -0.231 7.804 1.00 89.06 85 ASN A CA 1
ATOM 675 C C . ASN A 1 85 ? -12.774 -0.943 8.037 1.00 89.06 85 ASN A C 1
ATOM 677 O O . ASN A 1 85 ? -12.559 -1.565 9.083 1.00 89.06 85 ASN A O 1
ATOM 681 N N . VAL A 1 86 ? -11.909 -0.921 7.022 1.00 92.88 86 VAL A N 1
ATOM 682 C CA . VAL A 1 86 ? -10.587 -1.565 6.999 1.00 92.88 86 VAL A CA 1
ATOM 683 C C . VAL A 1 86 ? -9.506 -0.558 6.613 1.00 92.88 86 VAL A C 1
ATOM 685 O O . VAL A 1 86 ? -9.717 0.313 5.769 1.00 92.88 86 VAL A O 1
ATOM 688 N N . GLY A 1 87 ? -8.333 -0.679 7.224 1.00 95.19 87 GLY A N 1
ATOM 689 C CA . GLY A 1 87 ? -7.136 0.012 6.758 1.00 95.19 87 GLY A CA 1
ATOM 690 C C . GLY A 1 87 ? -6.437 -0.789 5.664 1.00 95.19 87 GLY A C 1
ATOM 691 O O . GLY A 1 87 ? -6.680 -1.988 5.506 1.00 95.19 87 GLY A O 1
ATOM 692 N N . ILE A 1 88 ? -5.563 -0.130 4.913 1.00 96.75 88 ILE A N 1
ATOM 693 C CA . ILE A 1 88 ? -4.889 -0.728 3.759 1.00 96.75 88 ILE A CA 1
ATOM 694 C C . ILE A 1 88 ? -3.376 -0.564 3.845 1.00 96.75 88 ILE A C 1
ATOM 696 O O . ILE A 1 88 ? -2.873 0.434 4.367 1.00 96.75 88 ILE A O 1
ATOM 700 N N . LYS A 1 89 ? -2.654 -1.544 3.309 1.00 97.44 89 LYS A N 1
ATOM 701 C CA . LYS A 1 89 ? -1.221 -1.489 3.047 1.00 97.44 89 LYS A CA 1
ATOM 702 C C . LYS A 1 89 ? -0.977 -1.851 1.584 1.00 97.44 89 LYS A C 1
ATOM 704 O O . LYS A 1 89 ? -1.237 -2.978 1.185 1.00 97.44 89 LYS A O 1
ATOM 709 N N . LEU A 1 90 ? -0.488 -0.891 0.811 1.00 98.06 90 LEU A N 1
ATOM 710 C CA . LEU A 1 90 ? -0.160 -1.067 -0.600 1.00 98.06 90 LEU A CA 1
ATOM 711 C C . LEU A 1 90 ? 1.332 -1.383 -0.724 1.00 98.06 90 LEU A C 1
ATOM 713 O O . LEU A 1 90 ? 2.162 -0.537 -0.380 1.00 98.06 90 LEU A O 1
ATOM 717 N N . ASP A 1 91 ? 1.667 -2.598 -1.152 1.00 97.81 91 ASP A N 1
ATOM 718 C CA . ASP A 1 91 ? 3.040 -3.083 -1.299 1.00 97.81 91 ASP A CA 1
ATOM 719 C C . ASP A 1 91 ? 3.503 -3.006 -2.759 1.00 97.81 91 ASP A C 1
ATOM 721 O O . ASP A 1 91 ? 3.180 -3.842 -3.599 1.00 97.81 91 ASP A O 1
ATOM 725 N N . PHE A 1 92 ? 4.257 -1.961 -3.089 1.00 97.88 92 PHE A N 1
ATOM 726 C CA . PHE A 1 92 ? 4.717 -1.728 -4.451 1.00 97.88 92 PHE A CA 1
ATOM 727 C C . PHE A 1 92 ? 5.863 -2.664 -4.824 1.00 97.88 92 PHE A C 1
ATOM 729 O O . PHE A 1 92 ? 6.961 -2.590 -4.269 1.00 97.88 92 PHE A O 1
ATOM 736 N N . LYS A 1 93 ? 5.629 -3.477 -5.858 1.00 95.75 93 LYS A N 1
ATOM 737 C CA . LYS A 1 93 ? 6.637 -4.340 -6.491 1.00 95.75 93 LYS A CA 1
ATOM 738 C C . LYS A 1 93 ? 7.167 -3.769 -7.807 1.00 95.75 93 LYS A C 1
ATOM 740 O O . LYS A 1 93 ? 8.152 -4.270 -8.342 1.00 95.75 93 LYS A O 1
ATOM 745 N N . SER A 1 94 ? 6.552 -2.700 -8.320 1.00 95.19 94 SER A N 1
ATOM 746 C CA . SER A 1 94 ? 7.011 -1.985 -9.517 1.00 95.19 94 SER A CA 1
ATOM 747 C C . SER A 1 94 ? 6.945 -0.468 -9.335 1.00 95.19 94 SER A C 1
ATOM 749 O O . SER A 1 94 ? 5.948 0.063 -8.846 1.00 95.19 94 SER A O 1
ATOM 751 N N . LEU A 1 95 ? 8.001 0.234 -9.756 1.00 96.25 95 LEU A N 1
ATOM 752 C CA . LEU A 1 95 ? 8.081 1.695 -9.653 1.00 96.25 95 LEU A CA 1
ATOM 753 C C . LEU A 1 95 ? 7.082 2.395 -10.590 1.00 96.25 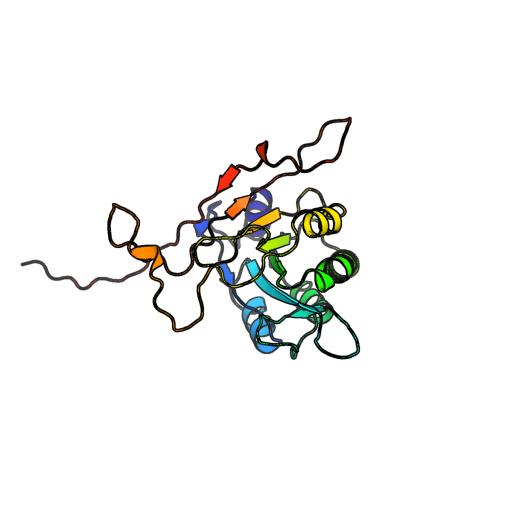95 LEU A C 1
ATOM 755 O O . LEU A 1 95 ? 6.505 3.413 -10.222 1.00 96.25 95 LEU A O 1
ATOM 759 N N . GLU A 1 96 ? 6.841 1.825 -11.772 1.00 97.06 96 GLU A N 1
ATOM 760 C CA . GLU A 1 96 ? 5.915 2.362 -12.782 1.00 97.06 96 GLU A CA 1
ATOM 761 C C . GLU A 1 96 ? 4.470 2.453 -12.273 1.00 97.06 96 GLU A C 1
ATOM 763 O O . GLU A 1 96 ? 3.721 3.333 -12.690 1.00 97.06 96 GLU A O 1
ATOM 768 N N . ALA A 1 97 ? 4.083 1.585 -11.334 1.00 98.00 97 ALA A N 1
ATOM 769 C CA . ALA A 1 97 ? 2.755 1.612 -10.737 1.00 98.00 97 ALA A CA 1
ATOM 770 C C . ALA A 1 97 ? 2.579 2.696 -9.668 1.00 98.00 97 ALA A C 1
ATOM 772 O O . ALA A 1 97 ? 1.440 3.018 -9.344 1.00 98.00 97 ALA A O 1
ATOM 773 N N . VAL A 1 98 ? 3.652 3.279 -9.120 1.00 97.38 98 VAL A N 1
ATOM 774 C CA . VAL A 1 98 ? 3.562 4.158 -7.939 1.00 97.38 98 VAL A CA 1
ATOM 775 C C . VAL A 1 98 ? 2.744 5.411 -8.229 1.00 97.38 98 VAL A C 1
ATOM 777 O O . VAL A 1 98 ? 1.738 5.643 -7.563 1.00 97.38 98 VAL A O 1
ATOM 780 N N . SER A 1 99 ? 3.128 6.202 -9.234 1.00 96.50 99 SER A N 1
ATOM 781 C CA . SER A 1 99 ? 2.440 7.466 -9.526 1.00 96.50 99 SER A CA 1
ATOM 782 C C . SER A 1 99 ? 0.970 7.278 -9.934 1.00 96.50 99 SER A C 1
ATOM 784 O O . SER A 1 99 ? 0.127 7.960 -9.352 1.00 96.50 99 SER A O 1
ATOM 786 N N . PRO A 1 100 ? 0.611 6.342 -10.839 1.00 97.25 100 PRO A N 1
ATOM 787 C CA . PRO A 1 100 ? -0.796 6.074 -11.145 1.00 97.25 100 PRO A CA 1
ATOM 788 C C . PRO A 1 100 ? -1.592 5.577 -9.929 1.00 97.25 100 PRO A C 1
ATOM 790 O O . PRO A 1 100 ? -2.749 5.947 -9.757 1.00 97.25 100 PRO A O 1
ATOM 793 N N . SER A 1 101 ? -0.971 4.786 -9.048 1.00 97.62 101 SER A N 1
ATOM 794 C CA . SER A 1 101 ? -1.634 4.289 -7.836 1.00 97.62 101 SER A CA 1
ATOM 795 C C . SER A 1 101 ? -1.883 5.383 -6.804 1.00 97.62 101 SER A C 1
ATOM 797 O O . SER A 1 101 ? -2.917 5.369 -6.145 1.00 97.62 101 SER A O 1
ATOM 799 N N . VAL A 1 102 ? -0.959 6.338 -6.663 1.00 94.81 102 VAL A N 1
ATOM 800 C CA . VAL A 1 102 ? -1.140 7.515 -5.799 1.00 94.81 102 VAL A CA 1
ATOM 801 C C . VAL A 1 102 ? -2.305 8.372 -6.298 1.00 94.81 102 VAL A C 1
ATOM 803 O O . VAL A 1 102 ? -3.149 8.755 -5.495 1.00 94.81 102 VAL A O 1
ATOM 806 N N . ALA A 1 103 ? -2.404 8.597 -7.612 1.00 95.06 103 ALA A N 1
ATOM 807 C CA . ALA A 1 103 ? -3.531 9.321 -8.200 1.00 95.06 103 ALA A CA 1
ATOM 808 C C . ALA A 1 103 ? -4.872 8.605 -7.943 1.00 95.06 103 ALA A C 1
ATOM 810 O O . ALA A 1 103 ? -5.824 9.229 -7.480 1.00 95.06 103 ALA A O 1
ATOM 811 N N . LEU A 1 104 ? -4.928 7.283 -8.152 1.00 96.00 104 LEU A N 1
ATOM 812 C CA . LEU A 1 104 ? -6.122 6.478 -7.863 1.00 96.00 104 LEU A CA 1
ATOM 813 C C . LEU A 1 104 ? -6.493 6.482 -6.376 1.00 96.00 104 LEU A C 1
ATOM 815 O O . LEU A 1 104 ? -7.672 6.493 -6.032 1.00 96.00 104 LEU A O 1
ATOM 819 N N . LEU A 1 105 ? -5.501 6.469 -5.483 1.00 94.06 105 LEU A N 1
ATOM 820 C CA . LEU A 1 105 ? -5.736 6.535 -4.046 1.00 94.06 105 LEU A CA 1
ATOM 821 C C . LEU A 1 105 ? -6.439 7.844 -3.660 1.00 94.06 105 LEU A C 1
ATOM 823 O O . LEU A 1 105 ? -7.400 7.803 -2.893 1.00 94.06 105 LEU A O 1
ATOM 827 N N . GLU A 1 106 ? -5.980 8.974 -4.204 1.00 90.56 106 GLU A N 1
ATOM 828 C CA . GLU A 1 106 ? -6.582 10.297 -3.988 1.00 90.56 106 GLU A CA 1
ATOM 829 C C . GLU A 1 106 ? -7.992 10.401 -4.595 1.00 90.56 106 GLU A C 1
ATOM 831 O O . GLU A 1 106 ? -8.881 10.994 -3.984 1.00 90.56 106 GLU A O 1
ATOM 836 N N . GLU A 1 107 ? -8.214 9.801 -5.767 1.00 92.25 107 GLU A N 1
ATOM 837 C CA . GLU A 1 107 ? -9.505 9.813 -6.464 1.00 92.25 107 GLU A CA 1
ATOM 838 C C . GLU A 1 107 ? -10.562 8.940 -5.767 1.00 92.25 107 GLU A C 1
ATOM 840 O O . GLU A 1 107 ? -11.709 9.356 -5.580 1.00 92.25 107 GLU A O 1
ATOM 845 N N . VAL A 1 108 ? -10.189 7.719 -5.376 1.00 93.06 108 VAL A N 1
ATOM 846 C CA . VAL A 1 108 ? -11.143 6.695 -4.929 1.00 93.06 108 VAL A CA 1
ATOM 847 C C . VAL A 1 108 ? -11.378 6.740 -3.419 1.00 93.06 108 VAL A C 1
ATOM 849 O O . VAL A 1 108 ? -12.528 6.634 -2.969 1.00 93.06 108 VAL A O 1
ATOM 852 N N . LEU A 1 109 ? -10.316 6.890 -2.616 1.00 87.19 109 LEU A N 1
ATOM 853 C CA . LEU A 1 109 ? -10.390 6.853 -1.152 1.00 87.19 109 LEU A CA 1
ATOM 854 C C . LEU A 1 109 ? -10.425 8.262 -0.554 1.00 87.19 109 LEU A C 1
ATOM 856 O O . LEU A 1 109 ? -9.432 8.795 -0.071 1.00 87.19 109 LEU A O 1
ATOM 860 N N . ALA A 1 110 ? -11.632 8.827 -0.507 1.00 74.56 110 ALA A N 1
ATOM 861 C CA . ALA A 1 110 ? -11.876 10.174 0.009 1.00 74.56 110 ALA A CA 1
ATOM 862 C C . ALA A 1 110 ? -11.869 10.301 1.547 1.00 74.56 110 ALA A C 1
ATOM 864 O O . ALA A 1 110 ? -11.902 11.420 2.047 1.00 74.56 110 ALA A O 1
ATOM 865 N N . ASP A 1 111 ? -11.872 9.199 2.311 1.00 84.81 111 ASP A N 1
ATOM 866 C CA . ASP A 1 111 ? -11.874 9.241 3.783 1.00 84.81 111 ASP A CA 1
ATOM 867 C C . ASP A 1 111 ? -10.456 9.508 4.331 1.00 84.81 111 ASP A C 1
ATOM 869 O O . ASP A 1 111 ? -9.636 8.585 4.373 1.00 84.81 111 ASP A O 1
ATOM 873 N N . PRO A 1 112 ? -10.162 10.726 4.833 1.00 81.12 112 PRO A N 1
ATOM 874 C CA . PRO A 1 112 ? -8.831 11.090 5.317 1.00 81.12 112 PRO A CA 1
ATOM 875 C C . PRO A 1 112 ? -8.503 10.486 6.693 1.00 81.12 112 PRO A C 1
ATOM 877 O O . PRO A 1 112 ? -7.430 10.745 7.244 1.00 81.12 112 PRO A O 1
ATOM 880 N N . SER A 1 113 ? -9.442 9.767 7.315 1.00 84.94 113 SER A N 1
ATOM 881 C CA . SER A 1 113 ? -9.226 9.082 8.590 1.00 84.94 113 SER A CA 1
ATOM 882 C C . SER A 1 113 ? -8.772 7.635 8.410 1.00 84.94 113 SER A C 1
ATOM 884 O O . SER A 1 113 ? -8.183 7.067 9.336 1.00 84.94 113 SER A O 1
ATOM 886 N N . ARG A 1 114 ? -8.991 7.057 7.221 1.00 91.00 114 ARG A N 1
ATOM 887 C CA . ARG A 1 114 ? -8.652 5.667 6.927 1.00 91.00 114 ARG A CA 1
ATOM 888 C C . ARG A 1 114 ? -7.143 5.430 7.053 1.00 91.00 114 ARG A C 1
ATOM 890 O O . ARG A 1 114 ? -6.349 6.175 6.478 1.00 91.00 114 ARG A O 1
ATOM 897 N N . PRO A 1 115 ? -6.704 4.371 7.757 1.00 93.25 115 PRO A N 1
ATOM 898 C CA . PRO A 1 115 ? -5.294 4.031 7.822 1.00 93.25 115 PRO A CA 1
ATOM 899 C C . PRO A 1 115 ? -4.782 3.569 6.456 1.00 93.25 115 PRO A C 1
ATOM 901 O O . PRO A 1 115 ? -5.208 2.530 5.955 1.00 93.25 115 PRO A O 1
ATOM 904 N N . VAL A 1 116 ? -3.830 4.313 5.893 1.00 94.25 116 VAL A N 1
ATOM 905 C CA . VAL A 1 116 ? -3.134 3.958 4.651 1.00 94.25 116 VAL A CA 1
ATOM 906 C C . VAL A 1 116 ? -1.647 3.789 4.924 1.00 94.25 116 VAL A C 1
ATOM 908 O O . VAL A 1 116 ? -0.996 4.652 5.524 1.00 94.25 116 VAL A O 1
ATOM 911 N N . TRP A 1 117 ? -1.119 2.640 4.517 1.00 95.44 117 TRP A N 1
ATOM 912 C CA . TRP A 1 117 ? 0.293 2.300 4.586 1.00 95.44 117 TRP A CA 1
ATOM 913 C C . TRP A 1 117 ? 0.820 2.089 3.171 1.00 95.44 117 TRP A C 1
ATOM 915 O O . TRP A 1 117 ? 0.197 1.406 2.365 1.00 95.44 117 TRP A O 1
ATOM 925 N N . ILE A 1 118 ? 1.984 2.656 2.885 1.00 96.06 118 ILE A N 1
ATOM 926 C CA . ILE A 1 118 ? 2.660 2.546 1.596 1.00 96.06 118 ILE A CA 1
ATOM 927 C C . ILE A 1 118 ? 3.983 1.835 1.829 1.00 96.06 118 ILE A C 1
ATOM 929 O O . ILE A 1 118 ? 4.811 2.295 2.620 1.00 96.06 118 ILE A O 1
ATOM 933 N N . ASN A 1 119 ? 4.152 0.687 1.186 1.00 96.50 119 ASN A N 1
ATOM 934 C CA . ASN A 1 119 ? 5.287 -0.202 1.361 1.00 96.50 119 ASN A CA 1
ATOM 935 C C . ASN A 1 119 ? 6.058 -0.367 0.058 1.00 96.50 119 ASN A C 1
ATOM 937 O O . ASN A 1 119 ? 5.467 -0.383 -1.017 1.00 96.50 119 ASN A O 1
ATOM 941 N N . ALA A 1 120 ? 7.375 -0.477 0.179 1.00 95.38 120 ALA A N 1
ATOM 942 C CA . ALA A 1 120 ? 8.254 -0.880 -0.905 1.00 95.38 120 ALA A CA 1
ATOM 943 C C . ALA A 1 120 ? 9.602 -1.336 -0.350 1.00 95.38 120 ALA A C 1
ATOM 945 O O . ALA A 1 120 ? 10.115 -0.762 0.621 1.00 95.38 120 ALA A O 1
ATOM 946 N N . ASP A 1 121 ? 10.212 -2.292 -1.041 1.00 92.31 121 ASP A N 1
ATOM 947 C CA . ASP A 1 121 ? 11.604 -2.671 -0.828 1.00 92.31 121 ASP A CA 1
ATOM 948 C C . ASP A 1 121 ? 12.510 -1.748 -1.647 1.00 92.31 121 ASP A C 1
ATOM 950 O O . ASP A 1 121 ? 12.698 -1.931 -2.850 1.00 92.31 121 ASP A O 1
ATOM 954 N N . ILE A 1 122 ? 13.061 -0.726 -0.989 1.00 92.38 122 ILE A N 1
ATOM 955 C CA . ILE A 1 122 ? 13.901 0.311 -1.620 1.00 92.38 122 ILE A CA 1
ATOM 956 C C . ILE A 1 122 ? 15.386 0.196 -1.242 1.00 92.38 122 ILE A C 1
ATOM 958 O O . ILE A 1 122 ? 16.211 1.017 -1.643 1.00 92.38 122 ILE A O 1
ATOM 962 N N . VAL A 1 123 ? 15.728 -0.805 -0.428 1.00 89.69 123 VAL A N 1
ATOM 963 C CA . VAL A 1 123 ? 17.094 -1.104 0.021 1.00 89.69 123 VAL A CA 1
ATOM 964 C C . VAL A 1 123 ? 17.449 -2.537 -0.371 1.00 89.69 123 VAL A C 1
ATOM 966 O O . VAL A 1 123 ? 16.602 -3.424 -0.338 1.00 89.69 123 VAL A O 1
ATOM 969 N N . SER A 1 124 ? 18.700 -2.801 -0.739 1.00 86.00 124 SER A N 1
ATOM 970 C CA . SER A 1 124 ? 19.164 -4.178 -0.945 1.00 86.00 124 SER A CA 1
ATOM 971 C C . SER A 1 124 ? 19.330 -4.888 0.395 1.00 86.00 124 SER A C 1
ATOM 973 O O . SER A 1 124 ? 20.035 -4.379 1.267 1.00 86.00 124 SER A O 1
ATOM 975 N N . GLY A 1 125 ? 18.722 -6.061 0.558 1.00 78.25 125 GLY A N 1
ATOM 976 C CA . GLY A 1 125 ? 18.915 -6.888 1.748 1.00 78.25 125 GLY A CA 1
ATOM 977 C C . GLY A 1 125 ? 19.855 -8.078 1.525 1.00 78.25 125 GLY A C 1
ATOM 978 O O . GLY A 1 125 ? 20.216 -8.399 0.386 1.00 78.25 125 GLY A O 1
ATOM 979 N N . PRO A 1 126 ? 20.268 -8.762 2.608 1.00 75.19 126 PRO A N 1
ATOM 980 C CA . PRO A 1 126 ? 21.135 -9.935 2.526 1.00 75.19 126 PRO A CA 1
ATOM 981 C C . PRO A 1 126 ? 20.501 -11.055 1.692 1.00 75.19 126 PRO A C 1
ATOM 983 O O . PRO A 1 126 ? 19.345 -11.426 1.899 1.00 75.19 126 PRO A O 1
ATOM 986 N N . GLY A 1 127 ? 21.256 -11.593 0.732 1.00 69.19 127 GLY A N 1
ATOM 987 C CA . GLY A 1 127 ? 20.792 -12.668 -0.152 1.00 69.19 127 GLY A CA 1
ATOM 988 C C . GLY A 1 127 ? 19.736 -12.253 -1.187 1.00 69.19 127 GLY A C 1
ATOM 989 O O . GLY A 1 127 ? 19.350 -13.087 -2.005 1.00 69.19 127 GLY A O 1
ATOM 990 N N . GLY A 1 128 ? 19.289 -10.991 -1.193 1.00 65.62 128 GLY A N 1
ATOM 991 C CA . GLY A 1 128 ? 18.299 -10.466 -2.129 1.00 65.62 128 GLY A CA 1
ATOM 992 C C . GLY A 1 128 ? 18.758 -10.554 -3.580 1.00 65.62 128 GLY A C 1
ATOM 993 O O . GLY A 1 128 ? 19.730 -9.915 -3.972 1.00 65.62 128 GLY A O 1
ATOM 994 N N . ARG A 1 129 ? 18.040 -11.341 -4.390 1.00 72.19 129 ARG A N 1
ATOM 995 C CA . ARG A 1 129 ? 18.253 -11.407 -5.848 1.00 72.19 129 ARG A CA 1
ATOM 996 C C . ARG A 1 129 ? 17.380 -10.411 -6.606 1.00 72.19 129 ARG A C 1
ATOM 998 O O . ARG A 1 129 ? 17.738 -10.002 -7.707 1.00 72.19 129 ARG A O 1
ATOM 1005 N N . ALA A 1 130 ? 16.249 -10.021 -6.020 1.00 77.56 130 ALA A N 1
ATOM 1006 C CA . ALA A 1 130 ? 15.392 -8.984 -6.568 1.00 77.56 130 ALA A CA 1
ATOM 1007 C C . ALA A 1 130 ? 16.089 -7.621 -6.478 1.00 77.56 130 ALA A C 1
ATOM 1009 O O . ALA A 1 130 ? 16.698 -7.280 -5.457 1.00 77.56 130 ALA A O 1
ATOM 1010 N N . ARG A 1 131 ? 15.986 -6.835 -7.553 1.00 86.12 131 ARG A N 1
ATOM 1011 C CA . ARG A 1 131 ? 16.467 -5.455 -7.572 1.00 86.12 131 ARG A CA 1
ATOM 1012 C C . ARG A 1 131 ? 15.495 -4.593 -6.753 1.00 86.12 131 ARG A C 1
ATOM 1014 O O . ARG A 1 131 ? 14.309 -4.609 -7.075 1.00 86.12 131 ARG A O 1
ATOM 1021 N N . PRO A 1 132 ? 15.963 -3.847 -5.738 1.00 89.50 132 PRO A N 1
ATOM 1022 C CA . PRO A 1 132 ? 15.104 -2.918 -5.012 1.00 89.50 132 PRO A CA 1
ATOM 1023 C C . PRO A 1 132 ? 14.524 -1.856 -5.943 1.00 89.50 132 PRO A C 1
ATOM 1025 O O . PRO A 1 132 ? 15.139 -1.507 -6.959 1.00 89.50 132 PRO A O 1
ATOM 1028 N N . LEU A 1 133 ? 13.374 -1.301 -5.567 1.00 93.06 133 LEU A N 1
ATOM 1029 C CA . LEU A 1 133 ? 12.867 -0.099 -6.215 1.00 93.06 133 LEU A CA 1
ATOM 1030 C C . LEU A 1 133 ? 13.832 1.064 -5.972 1.00 93.06 133 LEU A C 1
ATOM 1032 O O . LEU A 1 133 ? 14.454 1.175 -4.915 1.00 93.06 133 LEU A O 1
ATOM 1036 N N . GLU A 1 134 ? 13.966 1.941 -6.965 1.00 95.12 134 GLU A N 1
ATOM 1037 C CA . GLU A 1 134 ? 14.844 3.102 -6.843 1.00 95.12 134 GLU A CA 1
ATOM 1038 C C . GLU A 1 134 ? 14.285 4.047 -5.769 1.00 95.12 134 GLU A C 1
ATOM 1040 O O . GLU A 1 134 ? 13.171 4.566 -5.880 1.00 95.12 134 GLU A O 1
ATOM 1045 N N . HIS A 1 135 ? 15.049 4.219 -4.689 1.00 91.69 135 HIS A N 1
ATOM 1046 C CA . HIS A 1 135 ? 14.586 4.874 -3.472 1.00 91.69 135 HIS A CA 1
ATOM 1047 C C . HIS A 1 135 ? 14.204 6.339 -3.693 1.00 91.69 135 HIS A C 1
ATOM 1049 O O . HIS A 1 135 ? 13.245 6.813 -3.086 1.00 91.69 135 HIS A O 1
ATOM 1055 N N . GLN A 1 136 ? 14.936 7.075 -4.535 1.00 92.31 136 GLN A N 1
ATOM 1056 C CA . GLN A 1 136 ? 14.716 8.505 -4.712 1.00 92.31 136 GLN A CA 1
ATOM 1057 C C . GLN A 1 136 ? 13.427 8.755 -5.493 1.00 92.31 136 GLN A C 1
ATOM 1059 O O . GLN A 1 136 ? 12.609 9.561 -5.059 1.00 92.31 136 GLN A O 1
ATOM 1064 N N . ALA A 1 137 ? 13.215 8.027 -6.585 1.00 93.06 137 ALA A N 1
ATOM 1065 C CA . ALA A 1 137 ? 12.013 8.070 -7.399 1.00 93.06 137 ALA A CA 1
ATOM 1066 C C . ALA A 1 137 ? 10.789 7.617 -6.603 1.00 93.06 137 ALA A C 1
ATOM 1068 O O . ALA A 1 137 ? 9.770 8.305 -6.632 1.00 93.06 137 ALA A O 1
ATOM 1069 N N . PHE A 1 138 ? 10.899 6.525 -5.836 1.00 94.69 138 PHE A N 1
ATOM 1070 C CA . PHE A 1 138 ? 9.810 6.065 -4.975 1.00 94.69 138 PHE A CA 1
ATOM 1071 C C . PHE A 1 138 ? 9.416 7.136 -3.952 1.00 94.69 138 PHE A C 1
ATOM 1073 O O . PHE A 1 138 ? 8.256 7.538 -3.889 1.00 94.69 138 PHE A O 1
ATOM 1080 N N . LEU A 1 139 ? 10.388 7.648 -3.184 1.00 92.94 139 LEU A N 1
ATOM 1081 C CA . LEU A 1 139 ? 10.135 8.661 -2.157 1.00 92.94 139 LEU A CA 1
ATOM 1082 C C . LEU A 1 139 ? 9.590 9.958 -2.753 1.00 92.94 139 LEU A C 1
ATOM 1084 O O . LEU A 1 139 ? 8.692 10.548 -2.161 1.00 92.94 139 LEU A O 1
ATOM 1088 N N . SER A 1 140 ? 10.105 10.381 -3.912 1.00 92.12 140 SER A N 1
ATOM 1089 C CA . SER A 1 140 ? 9.609 11.536 -4.660 1.00 92.12 140 SER A CA 1
ATOM 1090 C C . SER A 1 140 ? 8.151 11.353 -5.090 1.00 92.12 140 SER A C 1
ATOM 1092 O O . SER A 1 140 ? 7.351 12.265 -4.886 1.00 92.12 140 SER A O 1
ATOM 1094 N N . ALA A 1 141 ? 7.785 10.181 -5.612 1.00 92.25 141 ALA A N 1
ATOM 1095 C CA . ALA A 1 141 ? 6.434 9.892 -6.090 1.00 92.25 141 ALA A CA 1
ATOM 1096 C C . ALA A 1 141 ? 5.383 9.860 -4.967 1.00 92.25 141 ALA A C 1
ATOM 1098 O O . ALA A 1 141 ? 4.236 10.221 -5.201 1.00 92.25 141 ALA A O 1
ATOM 1099 N N . VAL A 1 142 ? 5.768 9.480 -3.745 1.00 92.06 142 VAL A N 1
ATOM 1100 C CA . VAL A 1 142 ? 4.846 9.403 -2.595 1.00 92.06 142 VAL A CA 1
ATOM 1101 C C . VAL A 1 142 ? 4.841 10.669 -1.728 1.00 92.06 142 VAL A C 1
ATOM 1103 O O . VAL A 1 142 ? 4.214 10.692 -0.670 1.00 92.06 142 VAL A O 1
ATOM 1106 N N . THR A 1 143 ? 5.544 11.735 -2.133 1.00 88.56 143 THR A N 1
ATOM 1107 C CA . THR A 1 143 ? 5.623 12.984 -1.347 1.00 88.56 143 THR A CA 1
ATOM 1108 C C . THR A 1 143 ? 4.307 13.745 -1.233 1.00 88.56 143 THR A C 1
ATOM 1110 O O . THR A 1 143 ? 4.134 14.467 -0.245 1.00 88.56 143 THR A O 1
ATOM 1113 N N . THR A 1 144 ? 3.414 13.587 -2.216 1.00 85.00 144 THR A N 1
ATOM 1114 C CA . THR A 1 144 ? 2.103 14.252 -2.281 1.00 85.00 144 THR A CA 1
ATOM 1115 C C . THR A 1 144 ? 1.093 13.645 -1.316 1.00 85.00 144 THR A C 1
ATOM 1117 O O . THR A 1 144 ? 0.117 14.302 -0.960 1.00 85.00 144 THR A O 1
ATOM 1120 N N . LEU A 1 145 ? 1.351 12.421 -0.842 1.00 87.75 145 LEU A N 1
ATOM 1121 C CA . LEU A 1 145 ? 0.438 11.717 0.042 1.00 87.75 145 LEU A CA 1
ATOM 1122 C C . LEU A 1 145 ? 0.224 12.466 1.363 1.00 87.75 145 LEU A C 1
ATOM 1124 O O . LEU A 1 145 ? 1.142 13.121 1.879 1.00 87.75 145 LEU A O 1
ATOM 1128 N N . PRO A 1 146 ? -0.965 12.315 1.977 1.00 86.00 146 PRO A N 1
ATOM 1129 C CA . PRO A 1 146 ? -1.265 12.945 3.250 1.00 86.00 146 PRO A CA 1
ATOM 1130 C C . PRO A 1 146 ? -0.224 12.620 4.323 1.00 86.00 146 PRO A C 1
ATOM 1132 O O . PRO A 1 146 ? 0.258 11.492 4.430 1.00 86.00 146 PRO A O 1
ATOM 1135 N N . THR A 1 147 ? 0.061 13.587 5.195 1.00 82.94 147 THR A N 1
ATOM 1136 C CA . THR A 1 147 ? 1.103 13.501 6.241 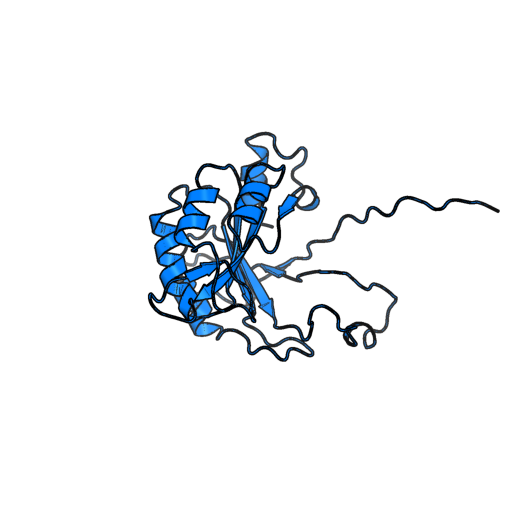1.00 82.94 147 THR A CA 1
ATOM 1137 C C . THR A 1 147 ? 0.907 12.370 7.255 1.00 82.94 147 THR A C 1
ATOM 1139 O O . THR A 1 147 ? 1.845 12.008 7.965 1.00 82.94 147 THR A O 1
ATOM 1142 N N . HIS A 1 148 ? -0.304 11.823 7.342 1.00 82.56 148 HIS A N 1
ATOM 1143 C CA . HIS A 1 148 ? -0.651 10.706 8.216 1.00 82.56 148 HIS A CA 1
ATOM 1144 C C . HIS A 1 148 ? -0.483 9.331 7.552 1.00 82.56 148 HIS A C 1
ATOM 1146 O O . HIS A 1 148 ? -0.656 8.317 8.229 1.00 82.56 148 HIS A O 1
ATOM 1152 N N . THR A 1 149 ? -0.144 9.292 6.261 1.00 88.94 149 THR A N 1
ATOM 1153 C CA . THR A 1 149 ? 0.219 8.064 5.552 1.00 88.94 149 THR A CA 1
ATOM 1154 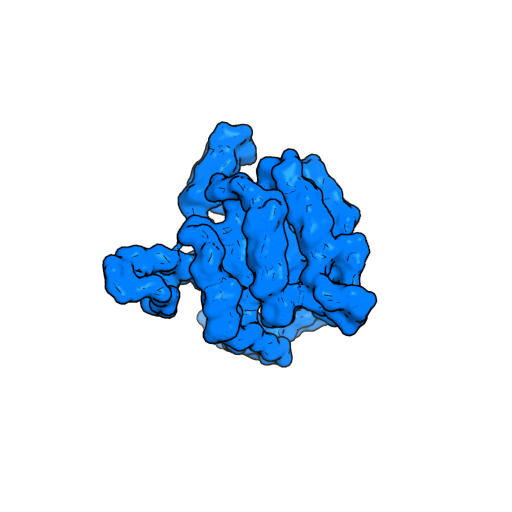C C . THR A 1 149 ? 1.475 7.472 6.176 1.00 88.94 149 THR A C 1
ATOM 1156 O O . THR A 1 149 ? 2.462 8.171 6.420 1.00 88.94 149 THR A O 1
ATOM 1159 N N . VAL A 1 150 ? 1.452 6.169 6.445 1.00 90.25 150 VAL A N 1
ATOM 1160 C CA . VAL A 1 150 ? 2.606 5.463 7.005 1.00 90.25 150 VAL A CA 1
ATOM 1161 C C . VAL A 1 150 ? 3.480 4.947 5.869 1.00 90.25 150 VAL A C 1
ATOM 1163 O O . VAL A 1 150 ? 3.033 4.122 5.079 1.00 90.25 150 VAL A O 1
ATOM 1166 N N . LEU A 1 151 ? 4.743 5.376 5.821 1.00 92.38 151 LEU A N 1
ATOM 1167 C CA . LEU A 1 151 ? 5.748 4.740 4.969 1.00 92.38 151 LEU A CA 1
ATOM 1168 C C . LEU A 1 151 ? 6.352 3.535 5.695 1.00 92.38 151 LEU A C 1
ATOM 1170 O O . LEU A 1 151 ? 6.892 3.658 6.798 1.00 92.38 151 LEU A O 1
ATOM 1174 N N . SER A 1 152 ? 6.236 2.379 5.055 1.00 91.25 152 SER A N 1
ATOM 1175 C CA . SER A 1 152 ? 6.674 1.065 5.511 1.00 91.25 152 SER A CA 1
ATOM 1176 C C . SER A 1 152 ? 7.797 0.593 4.587 1.00 91.25 152 SER A C 1
ATOM 1178 O O . SER A 1 152 ? 7.567 -0.164 3.652 1.00 91.25 152 SER A O 1
ATOM 1180 N N . LEU A 1 153 ? 9.005 1.123 4.778 1.00 91.94 153 LEU A N 1
ATOM 1181 C CA . LEU A 1 153 ? 10.117 0.900 3.847 1.00 91.94 153 LEU A CA 1
ATOM 1182 C C . LEU A 1 153 ? 10.908 -0.345 4.257 1.00 91.94 153 LEU A C 1
ATOM 1184 O O . LEU A 1 153 ? 11.296 -0.466 5.425 1.00 91.94 153 LEU A O 1
ATOM 1188 N N . GLY A 1 154 ? 11.131 -1.237 3.295 1.00 88.38 154 GLY A N 1
ATOM 1189 C CA . GLY A 1 154 ? 11.780 -2.532 3.476 1.00 88.38 154 GLY A CA 1
ATOM 1190 C C . GLY A 1 154 ? 13.052 -2.700 2.648 1.00 88.38 154 GLY A C 1
ATOM 1191 O O . GLY A 1 154 ? 13.575 -1.752 2.044 1.00 88.38 154 GLY A O 1
ATOM 1192 N N . TRP A 1 155 ? 13.549 -3.933 2.636 1.00 85.88 155 TRP A N 1
ATOM 1193 C CA . TRP A 1 155 ? 14.692 -4.362 1.844 1.00 85.88 155 TRP A CA 1
ATOM 1194 C C . TRP A 1 155 ? 14.382 -5.641 1.080 1.00 85.88 155 TRP A C 1
ATOM 1196 O O . TRP A 1 155 ? 13.626 -6.490 1.547 1.00 85.88 155 TRP A O 1
ATOM 1206 N N . THR A 1 156 ? 15.029 -5.825 -0.068 1.00 82.19 156 THR A N 1
ATOM 1207 C CA . THR A 1 156 ? 14.848 -7.048 -0.850 1.00 82.19 156 THR A CA 1
ATOM 1208 C C . THR A 1 156 ? 15.408 -8.253 -0.106 1.00 82.19 156 THR A C 1
ATOM 1210 O O . THR A 1 156 ? 16.510 -8.211 0.440 1.00 82.19 156 THR A O 1
ATOM 1213 N N . THR A 1 157 ? 14.664 -9.355 -0.087 1.00 70.75 157 THR A N 1
ATOM 1214 C CA . THR A 1 157 ? 15.117 -10.613 0.520 1.00 70.75 157 THR A CA 1
ATOM 1215 C C . THR A 1 157 ? 15.405 -11.654 -0.556 1.00 70.75 157 THR A C 1
ATOM 1217 O O . THR A 1 157 ? 14.883 -11.597 -1.669 1.00 70.75 157 THR A O 1
ATOM 1220 N N . GLY A 1 158 ? 16.298 -12.595 -0.251 1.00 56.78 158 GLY A N 1
ATOM 1221 C CA . GLY A 1 158 ? 16.600 -13.735 -1.125 1.00 56.78 158 GLY A CA 1
ATOM 1222 C C . GLY A 1 158 ? 15.566 -14.851 -1.065 1.00 56.78 158 GLY A C 1
ATOM 1223 O O . GLY A 1 158 ? 15.811 -15.930 -1.597 1.00 56.78 158 GLY A O 1
ATOM 1224 N N . TRP A 1 159 ? 14.463 -14.626 -0.357 1.00 52.06 159 TRP A N 1
ATOM 1225 C CA . TRP A 1 159 ? 13.501 -15.662 -0.051 1.00 52.06 159 TRP A CA 1
ATOM 1226 C C . TRP A 1 159 ? 12.581 -15.908 -1.248 1.00 52.06 159 TRP A C 1
ATOM 1228 O O . TRP A 1 159 ? 11.956 -14.988 -1.772 1.00 52.06 159 TRP A O 1
ATOM 1238 N N . THR A 1 160 ? 12.490 -17.167 -1.664 1.00 46.28 160 THR A N 1
ATOM 1239 C CA . THR A 1 160 ? 11.469 -17.659 -2.591 1.00 46.28 160 THR A CA 1
ATOM 1240 C C . THR A 1 160 ? 10.629 -18.718 -1.886 1.00 46.28 160 THR A C 1
ATOM 1242 O O . THR A 1 160 ? 11.145 -19.473 -1.060 1.00 46.28 160 THR A O 1
ATOM 1245 N N . ALA A 1 161 ? 9.333 -18.795 -2.196 1.00 38.12 161 ALA A N 1
ATOM 1246 C CA . ALA A 1 161 ? 8.473 -19.836 -1.641 1.00 38.12 161 ALA A CA 1
ATOM 1247 C C . ALA A 1 161 ? 9.047 -21.227 -1.979 1.00 38.12 161 ALA A C 1
ATOM 1249 O O . ALA A 1 161 ? 9.232 -21.555 -3.149 1.00 38.12 161 ALA A O 1
ATOM 1250 N N . GLY A 1 162 ? 9.358 -22.023 -0.951 1.00 38.62 162 GLY A N 1
ATOM 1251 C CA . GLY A 1 162 ? 9.928 -23.369 -1.096 1.00 38.62 162 GLY A CA 1
ATOM 1252 C C . GLY A 1 162 ? 11.457 -23.471 -1.027 1.00 38.62 162 GLY A C 1
ATOM 1253 O O . GLY A 1 162 ? 11.980 -24.568 -1.192 1.00 38.62 162 GLY A O 1
ATOM 1254 N N . THR A 1 163 ? 12.186 -22.380 -0.766 1.00 37.62 163 THR A N 1
ATOM 1255 C CA . THR A 1 163 ? 13.633 -22.442 -0.486 1.00 37.62 163 THR A CA 1
ATOM 1256 C C . THR A 1 163 ? 13.926 -22.254 0.997 1.00 37.62 163 THR A C 1
ATOM 1258 O O . THR A 1 163 ? 13.541 -21.231 1.569 1.00 37.62 163 THR A O 1
ATOM 1261 N N . ASP A 1 164 ? 14.658 -23.198 1.593 1.00 40.53 164 ASP A N 1
ATOM 1262 C CA . ASP A 1 164 ? 15.246 -23.034 2.923 1.00 40.53 164 ASP A CA 1
ATOM 1263 C C . ASP A 1 164 ? 16.211 -21.843 2.920 1.00 40.53 164 ASP A C 1
ATOM 1265 O O . ASP A 1 164 ? 17.053 -21.693 2.031 1.00 40.53 164 ASP A O 1
ATOM 1269 N N . ASN A 1 165 ? 16.058 -20.961 3.904 1.00 37.84 165 ASN A N 1
ATOM 1270 C CA . ASN A 1 165 ? 16.797 -19.710 3.971 1.00 37.84 165 ASN A CA 1
ATOM 1271 C C . ASN A 1 165 ? 18.121 -19.910 4.738 1.00 37.84 165 ASN A C 1
ATOM 1273 O O . ASN A 1 165 ? 18.078 -20.106 5.955 1.00 37.84 165 ASN A O 1
ATOM 1277 N N . PRO A 1 166 ? 19.307 -19.802 4.105 1.00 39.72 166 PRO A N 1
ATOM 1278 C CA . PRO A 1 166 ? 20.579 -19.934 4.819 1.00 39.72 166 PRO A CA 1
ATOM 1279 C C . PRO A 1 166 ? 20.864 -18.750 5.756 1.00 39.72 166 PRO A C 1
ATOM 1281 O O . PRO A 1 166 ? 21.760 -18.841 6.592 1.00 39.72 166 PRO A O 1
ATOM 1284 N N . VAL A 1 167 ? 20.088 -17.660 5.682 1.00 39.94 167 VAL A N 1
ATOM 1285 C CA . VAL A 1 167 ? 20.263 -16.461 6.526 1.00 39.94 167 VAL A CA 1
ATOM 1286 C C . VAL A 1 167 ? 20.074 -16.762 8.024 1.00 39.94 167 VAL A C 1
ATOM 1288 O O . VAL A 1 167 ? 20.541 -15.997 8.864 1.00 39.94 167 VAL A O 1
ATOM 1291 N N . CYS A 1 168 ? 19.470 -17.900 8.385 1.00 37.16 168 CYS A N 1
ATOM 1292 C CA . CYS A 1 168 ? 19.344 -18.325 9.782 1.00 37.16 168 CYS A CA 1
ATOM 1293 C C . CYS A 1 168 ? 20.639 -18.930 10.377 1.00 37.16 168 CYS A C 1
ATOM 1295 O O . CYS A 1 168 ? 20.686 -19.186 11.578 1.00 37.16 168 CYS A O 1
ATOM 1297 N N . SER A 1 169 ? 21.682 -19.161 9.569 1.00 35.75 169 SER A N 1
ATOM 1298 C CA . SER A 1 169 ? 22.893 -19.904 9.980 1.00 35.75 169 SER A CA 1
ATOM 1299 C C . SER A 1 169 ? 24.031 -19.024 10.511 1.00 35.75 169 SER A C 1
ATOM 1301 O O . SER A 1 169 ? 24.876 -19.517 11.252 1.00 35.75 169 SER A O 1
ATOM 1303 N N . ASP A 1 170 ? 24.058 -17.735 10.154 1.00 35.59 170 ASP A N 1
ATOM 1304 C CA . ASP A 1 170 ? 25.219 -16.855 10.389 1.00 35.59 170 ASP A CA 1
ATOM 1305 C C . ASP A 1 170 ? 25.057 -15.908 11.597 1.00 35.59 170 ASP A C 1
ATOM 1307 O O . ASP A 1 170 ? 25.929 -15.081 11.867 1.00 35.59 170 ASP A O 1
ATOM 1311 N N . TRP A 1 171 ? 23.959 -16.017 12.354 1.00 29.05 171 TRP A N 1
ATOM 1312 C CA . TRP A 1 171 ? 23.745 -15.234 13.577 1.00 29.05 171 TRP A CA 1
ATOM 1313 C C . TRP A 1 171 ? 24.133 -16.036 14.829 1.00 29.05 171 TRP A C 1
ATOM 1315 O O . TRP A 1 171 ? 23.549 -17.091 15.085 1.00 29.05 171 TRP A O 1
ATOM 1325 N N . PRO A 1 172 ? 25.065 -15.548 15.672 1.00 31.52 172 PRO A N 1
ATOM 1326 C CA . PRO A 1 172 ? 25.446 -16.238 16.893 1.00 31.52 172 PRO A CA 1
ATOM 1327 C C . PRO A 1 172 ? 24.418 -15.945 17.996 1.00 31.52 172 PRO A C 1
ATOM 1329 O O . PRO A 1 172 ? 24.682 -15.137 18.879 1.00 31.52 172 PRO A O 1
ATOM 1332 N N . ALA A 1 173 ? 23.236 -16.569 17.915 1.00 32.44 173 ALA A N 1
ATOM 1333 C CA . ALA A 1 173 ? 22.384 -16.954 19.051 1.00 32.44 173 ALA A CA 1
ATOM 1334 C C . ALA A 1 173 ? 21.037 -17.557 18.590 1.00 32.44 173 ALA A C 1
ATOM 1336 O O . ALA A 1 173 ? 20.094 -16.825 18.306 1.00 32.44 173 ALA A O 1
ATOM 1337 N N . GLY A 1 174 ? 20.926 -18.889 18.668 1.00 30.19 174 GLY A N 1
ATOM 1338 C CA . GLY A 1 174 ? 19.676 -19.613 18.958 1.00 30.19 174 GLY A CA 1
ATOM 1339 C C . GLY A 1 174 ? 18.663 -19.808 17.811 1.00 30.19 174 GLY A C 1
ATOM 1340 O O . GLY A 1 174 ? 18.541 -18.963 16.929 1.00 30.19 174 GLY A O 1
ATOM 1341 N N . PRO A 1 175 ? 17.894 -20.919 17.819 1.00 32.22 175 PRO A N 1
ATOM 1342 C CA . PRO A 1 175 ? 16.942 -21.235 16.762 1.00 32.22 175 PRO A CA 1
ATOM 1343 C C . PRO A 1 175 ? 15.681 -20.385 16.937 1.00 32.22 175 PRO A C 1
ATOM 1345 O O . PRO A 1 175 ? 14.754 -20.747 17.659 1.00 32.22 175 PRO A O 1
ATOM 1348 N N . VAL A 1 176 ? 15.644 -19.241 16.264 1.00 29.09 176 VAL A N 1
ATOM 1349 C CA . VAL A 1 176 ? 14.417 -18.468 16.051 1.00 29.09 176 VAL A CA 1
ATOM 1350 C C . VAL A 1 176 ? 14.257 -18.286 14.549 1.00 29.09 176 VAL A C 1
ATOM 1352 O O . VAL A 1 176 ? 14.606 -17.261 13.973 1.00 29.09 176 VAL A O 1
ATOM 1355 N N . CYS A 1 177 ? 13.754 -19.329 13.890 1.00 27.16 177 CYS A N 1
ATOM 1356 C CA . CYS A 1 177 ? 13.287 -19.216 12.516 1.00 27.16 177 CYS A CA 1
ATOM 1357 C C . CYS A 1 177 ? 11.929 -18.501 12.569 1.00 27.16 177 CYS A C 1
ATOM 1359 O O . CYS A 1 177 ? 10.884 -19.120 12.766 1.00 27.16 177 CYS A O 1
ATOM 1361 N N . CYS A 1 178 ? 11.952 -17.171 12.505 1.00 28.20 178 CYS A N 1
ATOM 1362 C CA . CYS A 1 178 ? 10.741 -16.367 12.422 1.00 28.20 178 CYS A CA 1
ATOM 1363 C C . CYS A 1 178 ? 10.204 -16.440 10.992 1.00 28.20 178 CYS A C 1
ATOM 1365 O O . CYS A 1 178 ? 10.708 -15.762 10.099 1.00 28.20 178 CYS A O 1
ATOM 1367 N N . ASP A 1 179 ? 9.160 -17.237 10.783 1.00 29.16 179 ASP A N 1
ATOM 1368 C CA . ASP A 1 179 ? 8.292 -17.080 9.621 1.00 29.16 179 ASP A CA 1
ATOM 1369 C C . ASP A 1 179 ? 7.752 -15.638 9.615 1.00 29.16 179 ASP A C 1
ATOM 1371 O O . ASP A 1 179 ? 7.103 -15.207 10.571 1.00 29.16 179 ASP A O 1
ATOM 1375 N N . TRP A 1 180 ? 8.064 -14.893 8.553 1.00 30.48 180 TRP A N 1
ATOM 1376 C CA . TRP A 1 180 ? 7.626 -13.524 8.248 1.00 30.48 180 TRP A CA 1
ATOM 1377 C C . TRP A 1 180 ? 7.638 -12.539 9.425 1.00 30.48 180 TRP A C 1
ATOM 1379 O O . TRP A 1 180 ? 6.599 -12.218 10.011 1.00 30.48 180 TRP A O 1
ATOM 1389 N N . ALA A 1 181 ? 8.821 -11.996 9.707 1.00 28.22 181 ALA A N 1
ATOM 1390 C CA . ALA A 1 181 ? 8.972 -10.705 10.361 1.00 28.22 181 ALA A CA 1
ATOM 1391 C C . ALA A 1 181 ? 9.491 -9.700 9.323 1.00 28.22 181 ALA A C 1
ATOM 1393 O O . ALA A 1 181 ? 10.679 -9.641 9.025 1.00 28.22 181 ALA A O 1
ATOM 1394 N N . THR A 1 182 ? 8.585 -8.920 8.740 1.00 37.31 182 THR A N 1
ATOM 1395 C CA . THR A 1 182 ? 8.940 -7.628 8.150 1.00 37.31 182 THR A CA 1
ATOM 1396 C C . THR A 1 182 ? 9.447 -6.740 9.280 1.00 37.31 182 THR A C 1
ATOM 1398 O O . THR A 1 182 ? 8.662 -6.162 10.034 1.00 37.31 182 THR A O 1
ATOM 1401 N N . ASP A 1 183 ? 10.759 -6.665 9.436 1.00 33.25 183 ASP A N 1
ATOM 1402 C CA . ASP A 1 183 ? 11.385 -5.588 10.183 1.00 33.25 183 ASP A CA 1
ATOM 1403 C C . ASP A 1 183 ? 11.093 -4.280 9.434 1.00 33.25 183 ASP A C 1
ATOM 1405 O O . ASP A 1 183 ? 11.518 -4.070 8.299 1.00 33.25 183 ASP A O 1
ATOM 1409 N N . PHE A 1 184 ? 10.295 -3.406 10.047 1.00 37.94 184 PHE A N 1
ATOM 1410 C CA . PHE A 1 184 ? 9.856 -2.161 9.429 1.00 37.94 184 PHE A CA 1
ATOM 1411 C C . PHE A 1 184 ? 10.729 -0.990 9.876 1.00 37.94 184 PHE A C 1
ATOM 1413 O O . PHE A 1 184 ? 10.945 -0.766 11.074 1.00 37.94 184 PHE A O 1
ATOM 1420 N N . LYS A 1 185 ? 11.122 -0.136 8.925 1.00 32.47 185 LYS A N 1
ATOM 1421 C CA . LYS A 1 185 ? 11.500 1.245 9.238 1.00 32.47 185 LYS A CA 1
ATOM 1422 C C . LYS A 1 185 ? 10.263 2.131 9.111 1.00 32.47 185 LYS A C 1
ATOM 1424 O O . LYS A 1 185 ? 9.798 2.401 8.008 1.00 32.47 185 LYS A O 1
ATOM 1429 N N . MET A 1 186 ? 9.725 2.595 10.242 1.00 32.34 186 MET A N 1
ATOM 1430 C CA . MET A 1 186 ? 8.676 3.618 10.235 1.00 32.34 186 MET A CA 1
ATOM 1431 C C . MET A 1 186 ? 9.330 4.997 10.149 1.00 32.34 186 MET A C 1
ATOM 1433 O O . MET A 1 186 ? 9.981 5.446 11.097 1.00 32.34 186 MET A O 1
ATOM 1437 N N . CYS A 1 187 ? 9.127 5.689 9.032 1.00 33.03 187 CYS A N 1
ATOM 1438 C CA . CYS A 1 187 ? 9.536 7.082 8.869 1.00 33.03 187 CYS A CA 1
ATOM 1439 C C . CYS A 1 187 ? 8.298 7.989 9.006 1.00 33.03 187 CYS A C 1
ATOM 1441 O O . CYS A 1 187 ? 7.255 7.713 8.415 1.00 33.03 187 CYS A O 1
ATOM 1443 N N . ARG A 1 188 ? 8.387 9.062 9.809 1.00 36.72 188 ARG A N 1
ATOM 1444 C CA . ARG A 1 188 ? 7.360 10.125 9.885 1.00 36.72 188 ARG A CA 1
ATOM 1445 C C . ARG A 1 188 ? 7.875 11.381 9.181 1.00 36.72 188 ARG A C 1
ATOM 1447 O O . ARG A 1 188 ? 9.061 11.681 9.279 1.00 36.72 188 ARG A O 1
ATOM 1454 N N . LYS A 1 189 ? 6.989 12.129 8.515 1.00 34.00 189 LYS A N 1
ATOM 1455 C CA . LYS A 1 189 ? 7.314 13.439 7.929 1.00 34.00 189 LYS A CA 1
ATOM 1456 C C . LYS A 1 189 ? 7.421 14.458 9.072 1.00 34.00 189 LYS A C 1
ATOM 1458 O O . LYS A 1 189 ? 6.427 14.733 9.742 1.00 34.00 189 LYS A O 1
ATOM 1463 N N . CYS A 1 190 ? 8.613 14.993 9.332 1.00 29.38 190 CYS A N 1
ATOM 1464 C CA . CYS A 1 190 ? 8.808 16.079 10.297 1.00 29.38 190 CYS A CA 1
ATOM 1465 C C . CYS A 1 190 ? 8.424 17.422 9.655 1.00 29.38 190 CYS A C 1
ATOM 1467 O O . CYS A 1 190 ? 8.820 17.701 8.526 1.00 29.38 190 CYS A O 1
ATOM 1469 N N . HIS A 1 191 ? 7.658 18.258 10.364 1.00 33.66 191 HIS A N 1
ATOM 1470 C CA . HIS A 1 191 ? 7.391 19.639 9.953 1.00 33.66 191 HIS A CA 1
ATOM 1471 C C . HIS A 1 191 ? 8.506 20.553 10.467 1.00 33.66 191 HIS A C 1
ATOM 1473 O O . HIS A 1 191 ? 8.646 20.737 11.675 1.00 33.66 191 HIS A O 1
ATOM 1479 N N . THR A 1 192 ? 9.261 21.171 9.561 1.00 32.38 192 THR A N 1
ATOM 1480 C CA . THR A 1 192 ? 9.965 22.425 9.848 1.00 32.38 192 THR A CA 1
ATOM 1481 C C . THR A 1 192 ? 9.550 23.475 8.816 1.00 32.38 192 THR A C 1
ATOM 1483 O O . THR A 1 192 ? 9.329 23.117 7.658 1.00 32.38 192 THR A O 1
ATOM 1486 N N . PRO A 1 193 ? 9.443 24.767 9.189 1.00 30.95 193 PRO A N 1
ATOM 1487 C CA . PRO A 1 193 ? 8.899 25.813 8.313 1.00 30.95 193 PRO A CA 1
ATOM 1488 C C . PRO A 1 193 ? 9.694 26.093 7.029 1.00 30.95 193 PRO A C 1
ATOM 1490 O O . PRO A 1 193 ? 9.295 26.962 6.262 1.00 30.95 193 PRO A O 1
ATOM 1493 N N . SER A 1 194 ? 10.831 25.425 6.800 1.00 29.81 194 SER A N 1
ATOM 1494 C CA . SER A 1 194 ? 11.745 25.779 5.714 1.00 29.81 194 SER A CA 1
ATOM 1495 C C . SER A 1 194 ? 12.029 24.694 4.677 1.00 29.81 194 SER A C 1
ATOM 1497 O O . SER A 1 194 ? 12.472 25.091 3.607 1.00 29.81 194 SER A O 1
ATOM 1499 N N . GLN A 1 195 ? 11.762 23.392 4.893 1.00 30.48 195 GLN A N 1
ATOM 1500 C CA . GLN A 1 195 ? 11.826 22.367 3.826 1.00 30.48 195 GLN A CA 1
ATOM 1501 C C . GLN A 1 195 ? 10.993 21.114 4.143 1.00 30.48 195 GLN A C 1
ATOM 1503 O O . GLN A 1 195 ? 11.247 20.424 5.129 1.00 30.48 195 GLN A O 1
ATOM 1508 N N . GLU A 1 196 ? 10.086 20.739 3.236 1.00 33.25 196 GLU A N 1
ATOM 1509 C CA . GLU A 1 196 ? 9.455 19.416 3.223 1.00 33.25 196 GLU A CA 1
ATOM 1510 C C . GLU A 1 196 ? 10.417 18.373 2.636 1.00 33.25 196 GLU A C 1
ATOM 1512 O O . GLU A 1 196 ? 10.461 18.154 1.427 1.00 33.25 196 GLU A O 1
ATOM 1517 N N . LYS A 1 197 ? 11.224 17.722 3.478 1.00 34.47 197 LYS A N 1
ATOM 1518 C CA . LYS A 1 197 ? 12.059 16.587 3.054 1.00 34.47 197 LYS A CA 1
ATOM 1519 C C . LYS A 1 197 ? 12.020 15.459 4.073 1.00 34.47 197 LYS A C 1
ATOM 1521 O O . LYS A 1 197 ? 12.173 15.685 5.270 1.00 34.47 197 LYS A O 1
ATOM 1526 N N . TRP A 1 198 ? 11.883 14.233 3.579 1.00 38.50 198 TRP A N 1
ATOM 1527 C CA . TRP A 1 198 ? 12.102 13.022 4.363 1.00 38.50 198 TRP A CA 1
ATOM 1528 C C . TRP A 1 198 ? 13.588 12.920 4.732 1.00 38.50 198 TRP A C 1
ATOM 1530 O O . TRP A 1 198 ? 14.439 12.845 3.847 1.00 38.50 198 TRP A O 1
ATOM 1540 N N . ARG A 1 199 ? 13.924 12.933 6.029 1.00 32.81 199 ARG A N 1
ATOM 1541 C CA . ARG A 1 199 ? 15.289 12.669 6.510 1.00 32.81 199 ARG A CA 1
ATOM 1542 C C . ARG A 1 199 ? 15.379 11.261 7.084 1.00 32.81 199 ARG A C 1
ATOM 1544 O O . ARG A 1 199 ? 14.617 10.884 7.967 1.00 32.81 199 ARG A O 1
ATOM 1551 N N . PHE A 1 200 ? 16.365 10.500 6.613 1.00 30.34 200 PHE A N 1
ATOM 1552 C CA . PHE A 1 200 ? 16.620 9.121 7.049 1.00 30.34 200 PHE A CA 1
ATOM 1553 C C . PHE A 1 200 ? 16.964 9.014 8.549 1.00 30.34 200 PHE A C 1
ATOM 1555 O O . PHE A 1 200 ? 16.750 7.965 9.156 1.00 30.34 200 PHE A O 1
ATOM 1562 N N . SER A 1 201 ? 17.471 10.104 9.144 1.00 29.92 201 SE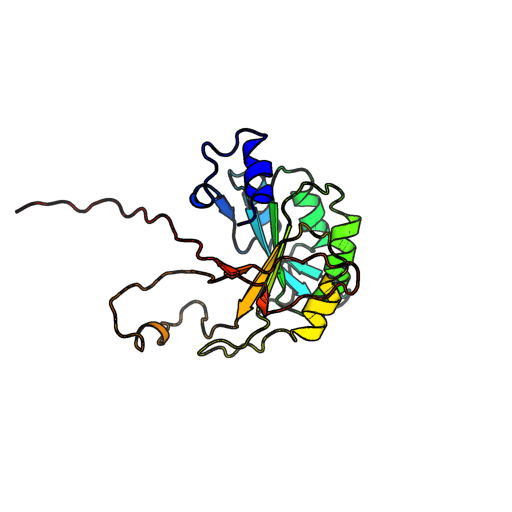R A N 1
ATOM 1563 C CA . SER A 1 201 ? 17.777 10.244 10.576 1.00 29.92 201 SER A CA 1
ATOM 1564 C C . SER A 1 201 ? 16.547 10.201 11.483 1.00 29.92 201 SER A C 1
ATOM 1566 O O . SER A 1 201 ? 16.684 9.943 12.675 1.00 29.92 201 SER A O 1
ATOM 1568 N N . ASP A 1 202 ? 15.355 10.430 10.928 1.00 30.94 202 ASP A N 1
ATOM 1569 C CA . ASP A 1 202 ? 14.120 10.601 11.700 1.00 30.94 202 ASP A CA 1
ATOM 1570 C C . ASP A 1 202 ? 13.292 9.299 11.752 1.00 30.94 202 ASP A C 1
ATOM 1572 O O . ASP A 1 202 ? 12.200 9.250 12.326 1.00 30.94 202 ASP A O 1
ATOM 1576 N N . CYS A 1 203 ? 13.809 8.220 11.156 1.00 33.91 203 CYS A N 1
ATOM 1577 C CA . CYS A 1 203 ? 13.177 6.906 11.145 1.00 33.91 203 CYS A CA 1
ATOM 1578 C C . CYS A 1 203 ? 13.501 6.144 12.443 1.00 33.91 203 CYS A C 1
ATOM 1580 O O . CYS A 1 203 ? 14.668 5.931 12.775 1.00 33.91 203 CYS A O 1
ATOM 1582 N N . ARG A 1 204 ? 12.468 5.689 13.166 1.00 29.14 204 ARG A N 1
ATOM 1583 C CA . ARG A 1 204 ? 12.616 4.809 14.341 1.00 29.14 204 ARG A CA 1
ATOM 1584 C C . ARG A 1 204 ? 12.407 3.352 13.933 1.00 29.14 204 ARG A C 1
ATOM 1586 O O . ARG A 1 204 ? 11.479 3.046 13.186 1.00 29.14 204 ARG A O 1
ATOM 1593 N N . TRP A 1 205 ? 13.253 2.464 14.451 1.00 30.77 205 TRP A N 1
ATOM 1594 C CA . TRP A 1 205 ? 13.087 1.017 14.307 1.00 30.77 205 TRP A CA 1
ATOM 1595 C C . TRP A 1 205 ? 11.821 0.572 15.043 1.00 30.77 205 TRP A C 1
ATOM 1597 O O . TRP A 1 205 ? 11.648 0.884 16.223 1.00 30.77 205 TRP A O 1
ATOM 1607 N N . GLY A 1 206 ? 10.922 -0.117 14.344 1.00 31.59 206 GLY A N 1
ATOM 1608 C CA . GLY A 1 206 ? 9.716 -0.692 14.927 1.00 31.59 206 GLY A CA 1
ATOM 1609 C C . GLY A 1 206 ? 9.664 -2.188 14.652 1.00 31.59 206 GLY A C 1
ATOM 1610 O O . GLY A 1 206 ? 9.591 -2.594 13.500 1.00 31.59 206 GLY A O 1
ATOM 1611 N N . TYR A 1 207 ? 9.652 -2.991 15.715 1.00 30.83 207 TYR A N 1
ATOM 1612 C CA . TYR A 1 207 ? 9.390 -4.429 15.655 1.00 30.83 207 TYR A CA 1
ATOM 1613 C C . TYR A 1 207 ? 7.881 -4.683 15.818 1.00 30.83 207 TYR A C 1
ATOM 1615 O O . TYR A 1 207 ? 7.295 -4.253 16.813 1.00 30.83 207 TYR A O 1
ATOM 1623 N N . GLN A 1 208 ? 7.241 -5.406 14.892 1.00 30.62 208 GLN A N 1
ATOM 1624 C CA . GLN A 1 208 ? 5.957 -6.074 15.155 1.00 30.62 208 GLN A CA 1
ATOM 1625 C C . GLN A 1 208 ? 6.246 -7.531 15.543 1.00 30.62 208 GLN A C 1
ATOM 1627 O O . GLN A 1 208 ? 6.518 -8.365 14.687 1.00 30.62 208 GLN A O 1
ATOM 1632 N N . LYS A 1 209 ? 6.224 -7.841 16.848 1.00 27.05 209 LYS A N 1
ATOM 1633 C CA . LYS A 1 209 ? 6.306 -9.226 17.347 1.00 27.05 209 LYS A CA 1
ATOM 1634 C C . LYS A 1 209 ? 4.993 -9.975 17.072 1.00 27.05 209 LYS A C 1
ATOM 1636 O O . LYS A 1 209 ? 3.916 -9.445 17.331 1.00 27.05 209 LYS A O 1
ATOM 1641 N N . ARG A 1 210 ? 5.102 -11.222 16.603 1.00 27.16 210 ARG A N 1
ATOM 1642 C CA . ARG A 1 210 ? 4.010 -12.205 16.467 1.00 27.16 210 ARG A CA 1
ATOM 1643 C C . ARG A 1 210 ? 3.496 -12.656 17.841 1.00 27.16 210 ARG A C 1
ATOM 1645 O O . ARG A 1 210 ? 4.290 -12.893 18.749 1.00 27.16 210 ARG A O 1
ATOM 1652 N N . VAL A 1 211 ? 2.185 -12.873 17.952 1.00 24.22 211 VAL A N 1
ATOM 1653 C CA . VAL A 1 211 ? 1.598 -13.785 18.945 1.00 24.22 211 VAL A CA 1
ATOM 1654 C C . VAL A 1 211 ? 1.847 -15.211 18.450 1.00 24.22 211 VAL A C 1
ATOM 1656 O O . VAL A 1 211 ? 1.389 -15.581 17.372 1.00 24.22 211 VAL A O 1
ATOM 1659 N N . GLN A 1 212 ? 2.587 -16.001 19.224 1.00 24.78 212 GLN A N 1
ATOM 1660 C CA . GLN A 1 212 ? 2.761 -17.435 19.011 1.00 24.78 212 GLN A CA 1
ATOM 1661 C C . GLN A 1 212 ? 1.678 -18.174 19.805 1.00 24.78 212 GLN A C 1
ATOM 1663 O O . GLN A 1 212 ? 1.690 -18.167 21.032 1.00 24.78 212 GLN A O 1
ATOM 1668 N N . LEU A 1 213 ? 0.736 -18.810 19.110 1.00 20.56 213 LEU A N 1
ATOM 1669 C CA . LEU A 1 213 ? -0.094 -19.874 19.672 1.00 20.56 213 LEU A CA 1
ATOM 1670 C C . LEU A 1 213 ? 0.462 -21.201 19.141 1.00 20.56 213 LEU A C 1
ATOM 1672 O O . LEU A 1 213 ? 0.129 -21.613 18.037 1.00 20.56 213 LEU A O 1
ATOM 1676 N N . CYS A 1 214 ? 1.309 -21.860 19.933 1.00 23.62 214 CYS A N 1
ATOM 1677 C CA . CYS A 1 214 ? 1.466 -23.314 19.877 1.00 23.62 214 CYS A CA 1
ATOM 1678 C C . CYS A 1 214 ? 0.847 -23.871 21.161 1.00 23.62 214 CYS A C 1
ATOM 1680 O O . CYS A 1 214 ? 1.327 -23.594 22.259 1.00 23.62 214 CYS A O 1
ATOM 1682 N N . LEU A 1 215 ? -0.253 -24.612 21.028 1.00 24.08 215 LEU A N 1
ATOM 1683 C CA . LEU A 1 215 ? -0.833 -25.383 22.122 1.00 24.08 215 LEU A CA 1
ATOM 1684 C C . LEU A 1 215 ? 0.048 -26.610 22.415 1.00 24.08 215 LEU A C 1
ATOM 1686 O O . LEU A 1 215 ? 0.429 -27.341 21.509 1.00 24.08 215 LEU A O 1
ATOM 1690 N N . HIS A 1 216 ? 0.347 -26.772 23.703 1.00 23.28 216 HIS A N 1
ATOM 1691 C CA . HIS A 1 216 ? 0.855 -27.927 24.444 1.00 23.28 216 HIS A CA 1
ATOM 1692 C C . HIS A 1 216 ? 0.935 -29.285 23.721 1.00 23.28 216 HIS A C 1
ATOM 1694 O O . HIS A 1 216 ? -0.081 -29.853 23.329 1.00 23.28 216 HIS A O 1
ATOM 1700 N N . SER A 1 217 ? 2.101 -29.928 23.819 1.00 26.27 217 SER A N 1
ATOM 1701 C CA . SER A 1 217 ? 2.144 -31.327 24.257 1.00 26.27 217 SER A CA 1
ATOM 1702 C C . SER A 1 217 ? 2.741 -31.361 25.662 1.00 26.27 217 SER A C 1
ATOM 1704 O O . SER A 1 217 ? 3.957 -31.323 25.838 1.00 26.27 217 SER A O 1
ATOM 1706 N N . GLY A 1 218 ? 1.875 -31.380 26.672 1.00 28.09 218 GLY A N 1
ATOM 1707 C CA . GLY A 1 218 ? 2.296 -31.765 28.008 1.00 28.09 218 GLY A CA 1
ATOM 1708 C C . GLY A 1 218 ? 2.678 -33.243 28.019 1.00 28.09 218 GLY A C 1
ATOM 1709 O O . GLY A 1 218 ? 1.970 -34.081 27.456 1.00 28.09 218 GLY A O 1
ATOM 1710 N N . ARG A 1 219 ? 3.765 -33.560 28.712 1.00 25.80 219 ARG A N 1
ATOM 1711 C CA . ARG A 1 219 ? 3.667 -34.404 29.900 1.00 25.80 219 ARG A CA 1
ATOM 1712 C C . ARG A 1 219 ? 4.906 -34.207 30.760 1.00 25.80 219 ARG A C 1
ATOM 1714 O O . ARG A 1 219 ? 6.019 -34.456 30.313 1.00 25.80 219 ARG A O 1
ATOM 1721 N N . ASP A 1 220 ? 4.654 -33.752 31.980 1.00 31.83 220 ASP A N 1
ATOM 1722 C CA . ASP A 1 220 ? 5.503 -34.019 33.129 1.00 31.83 220 ASP A CA 1
ATOM 1723 C C . ASP A 1 220 ? 5.704 -35.539 33.256 1.00 31.83 220 ASP A C 1
ATOM 1725 O O . ASP A 1 220 ? 4.720 -36.289 33.267 1.00 31.83 220 ASP A O 1
ATOM 1729 N N . ILE A 1 221 ? 6.971 -35.964 33.249 1.00 34.03 221 ILE A N 1
ATOM 1730 C CA . ILE A 1 221 ? 7.716 -36.857 34.167 1.00 34.03 221 ILE A CA 1
ATOM 1731 C C . ILE A 1 221 ? 9.096 -37.071 33.533 1.00 34.03 221 ILE A C 1
ATOM 1733 O O . ILE A 1 221 ? 9.145 -37.479 32.350 1.00 34.03 221 ILE A O 1
#

Sequence (221 aa):
MSERTLDYFLSPSRMKKRDAAEVKWSHAVNSRSRLQEAVTGHTHMIEADIIMKGHDPKEPIMAHPPDTDSDITLQEWLEGVKAHNVGIKLDFKSLEAVSPSVALLEEVLADPSRPVWINADIVSGPGGRARPLEHQAFLSAVTTLPTHTVLSLGWTTGWTAGTDNPVCSDWPAGPVCCDWATDFKMCRKCHTPSQEKWRFSDCRWGYQKRVQLCLHSGRDI

Foldseek 3Di:
DDLLLLVLCVVVPLDPDSDPQRAFEDEQCFAPVSLVCQQPDSHAEYEFEWDFAPDPPTAIGGDDPPDRDYNGGLLRSLLSCQVGSHAYEYEYPYLVHLLRNQVSCVVRNVDPSGAAEYEFACAADPLFPDDGDPPVSNCVSCLPPDQRYWYWYAHGDNDDPPDDDCVQPPDPDDDDPDDDWGFTFTWGFDDDPPDRDGDPVRTDTDTDDHDDDDDDDDDDD

Secondary structure (DSSP, 8-state):
--HHHHHHHHTTT--SSS-GGG--EE----SHHHHHHHHHTT-SEEEEEEEE-SSSS--EEE--TT----SSBHHHHHHHHHTSS-EEEEEES-STTHHHHHHHHHHH---TTS-EEEEEEEEEPTT--SPPP-HHHHHHHTTTS-TTPEEEEEEE----TT---GGGSSSSS-----S----EEEE-----TT-----GGGPEEE--PPP----------

InterPro domains:
  IPR019356 Menorin-like domain [PF10223] (19-164)
  IPR019356 Menorin-like domain [PTHR21184] (2-165)

Organism: Scophthalmus maximus (NCBI:txid52904)